Protein AF-A0A0D0DQN3-F1 (afdb_monomer)

Sequence (264 aa):
MYEQLLERVNTFGSQPVGGTTDPIVATYLQPDPFPLVDPKTVDNPQSLFFLESDWKTVKNKKHGVLEKPSEHDSSPFPYLVSCEGVCASNETVAEMRQKGCSVFAALKVAGHCPVSWGKADEFAISFFYHALCSSFEEFRLCEHDWKASQFAIRLLPQWQGKPKDENLKNDDSIIVKSEPSTATIKFESASRTGTPKSMSSNSKRPPSMIISAEIAKKSRLESACPGAIPSSTARGEPIAAPPPNRHKYAGIKVSKHNFCTNMN

Structure (mmCIF, N/CA/C/O backbone):
data_AF-A0A0D0DQN3-F1
#
_entry.id   AF-A0A0D0DQN3-F1
#
loop_
_atom_site.group_PDB
_atom_site.id
_atom_site.type_symbol
_atom_site.label_atom_id
_atom_site.label_alt_id
_atom_site.label_comp_id
_atom_site.label_asym_id
_atom_site.label_entity_id
_atom_site.label_seq_id
_atom_site.pdbx_PDB_ins_code
_atom_site.Cartn_x
_atom_site.Cartn_y
_atom_site.Cartn_z
_atom_site.occupancy
_atom_site.B_iso_or_equiv
_atom_site.auth_seq_id
_atom_site.auth_comp_id
_atom_site.auth_asym_id
_atom_site.auth_atom_id
_atom_site.pdbx_PDB_model_num
ATOM 1 N N . MET A 1 1 ? 43.791 2.715 14.346 1.00 53.66 1 MET A N 1
ATOM 2 C CA . MET A 1 1 ? 43.113 2.300 13.095 1.00 53.66 1 MET A CA 1
ATOM 3 C C . MET A 1 1 ? 41.587 2.357 13.211 1.00 53.66 1 MET A C 1
ATOM 5 O O . MET A 1 1 ? 40.954 2.766 12.253 1.00 53.66 1 MET A O 1
ATOM 9 N N . TYR A 1 2 ? 41.003 2.020 14.369 1.00 48.31 2 TYR A N 1
ATOM 10 C CA . TYR A 1 2 ? 39.554 2.125 14.615 1.00 48.31 2 TYR A CA 1
ATOM 11 C C . TYR A 1 2 ? 39.045 3.580 14.721 1.00 48.31 2 TYR A C 1
ATOM 13 O O . TYR A 1 2 ? 38.000 3.906 14.173 1.00 48.31 2 TYR A O 1
ATOM 21 N N . GLU A 1 3 ? 39.836 4.480 15.317 1.00 68.62 3 GLU A N 1
ATOM 22 C CA . GLU A 1 3 ? 39.510 5.919 15.411 1.00 68.62 3 GLU A CA 1
ATOM 23 C C . GLU A 1 3 ? 39.351 6.589 14.033 1.00 68.62 3 GLU A C 1
ATOM 25 O O . GLU A 1 3 ? 38.399 7.322 13.802 1.00 68.62 3 GLU A O 1
ATOM 30 N N . GLN A 1 4 ? 40.196 6.238 13.055 1.00 63.38 4 GLN A N 1
ATOM 31 C CA . GLN A 1 4 ? 40.078 6.741 11.674 1.00 63.38 4 GLN A CA 1
ATOM 32 C C . GLN A 1 4 ? 38.843 6.207 10.928 1.00 63.38 4 GLN A C 1
ATOM 34 O O . GLN A 1 4 ? 38.429 6.794 9.927 1.00 63.38 4 GLN A O 1
ATOM 39 N N . LEU A 1 5 ? 38.262 5.091 11.382 1.00 54.16 5 LEU A N 1
ATOM 40 C CA . LEU A 1 5 ? 37.004 4.572 10.844 1.00 54.16 5 LEU A CA 1
ATOM 41 C C . LEU A 1 5 ? 35.803 5.301 11.458 1.00 54.16 5 LEU A C 1
ATOM 43 O O . LEU A 1 5 ? 34.911 5.689 10.708 1.00 54.16 5 LEU A O 1
ATOM 47 N N . LEU A 1 6 ? 35.804 5.569 12.770 1.00 64.88 6 LEU A N 1
ATOM 48 C CA . LEU A 1 6 ? 34.749 6.369 13.411 1.00 64.88 6 LEU A CA 1
ATOM 49 C C . LEU A 1 6 ? 34.731 7.818 12.903 1.00 64.88 6 LEU A C 1
ATOM 51 O O . LEU A 1 6 ? 33.662 8.374 12.649 1.00 64.88 6 LEU A O 1
ATOM 55 N N . GLU A 1 7 ? 35.904 8.411 12.686 1.00 61.88 7 GLU A N 1
ATOM 56 C CA . GLU A 1 7 ? 36.023 9.782 12.186 1.00 61.88 7 GLU A CA 1
ATOM 57 C C . GLU A 1 7 ? 35.546 9.898 10.726 1.00 61.88 7 GLU A C 1
ATOM 59 O O . GLU A 1 7 ? 34.860 10.857 10.365 1.00 61.88 7 GLU A O 1
ATOM 64 N N . ARG A 1 8 ? 35.783 8.870 9.893 1.00 55.69 8 ARG A N 1
ATOM 65 C CA . ARG A 1 8 ? 35.223 8.814 8.530 1.00 55.69 8 ARG A CA 1
ATOM 66 C C . ARG A 1 8 ? 33.705 8.701 8.518 1.00 55.69 8 ARG A C 1
ATOM 68 O O . ARG A 1 8 ? 33.082 9.374 7.707 1.00 55.69 8 ARG A O 1
ATOM 75 N N . VAL A 1 9 ? 33.113 7.892 9.397 1.00 59.22 9 VAL A N 1
ATOM 76 C CA . VAL A 1 9 ? 31.650 7.721 9.458 1.00 59.22 9 VAL A CA 1
ATOM 77 C C . VAL A 1 9 ? 30.960 9.016 9.903 1.00 59.22 9 VAL A C 1
ATOM 79 O O . VAL A 1 9 ? 29.953 9.392 9.311 1.00 59.22 9 VAL A O 1
ATOM 82 N N . ASN A 1 10 ? 31.547 9.768 10.841 1.00 58.53 10 ASN A N 1
ATOM 83 C CA . ASN A 1 10 ? 31.019 11.077 11.251 1.00 58.53 10 ASN A CA 1
ATOM 84 C C . ASN A 1 10 ? 31.218 12.187 10.202 1.00 58.53 10 ASN A C 1
ATOM 86 O O . ASN A 1 10 ? 30.452 13.149 10.174 1.00 58.53 10 ASN A O 1
ATOM 90 N N . THR A 1 11 ? 32.199 12.056 9.305 1.00 50.34 11 THR A N 1
ATOM 91 C CA . THR A 1 11 ? 32.458 13.056 8.252 1.00 50.34 11 THR A CA 1
ATOM 92 C C . THR A 1 11 ? 31.433 12.993 7.106 1.00 50.34 11 THR A C 1
ATOM 94 O O . THR A 1 11 ? 31.244 13.980 6.396 1.00 50.34 11 THR A O 1
ATOM 97 N N . PHE A 1 12 ? 30.695 11.886 6.952 1.00 52.12 12 PHE A N 1
ATOM 98 C CA . PHE A 1 12 ? 29.607 11.780 5.966 1.00 52.12 12 PHE A CA 1
ATOM 99 C C . PHE A 1 12 ? 28.338 12.568 6.343 1.00 52.12 12 PHE A C 1
ATOM 101 O O . PHE A 1 12 ? 27.441 12.693 5.514 1.00 52.12 12 PHE A O 1
ATOM 108 N N . GLY A 1 13 ? 28.256 13.135 7.553 1.00 49.06 13 GLY A N 1
ATOM 109 C CA . GLY A 1 13 ? 27.061 13.831 8.047 1.00 49.06 13 GLY A CA 1
ATOM 110 C C . GLY A 1 13 ? 26.874 15.286 7.594 1.00 49.06 13 GLY A C 1
ATOM 111 O O . GLY A 1 13 ? 25.827 15.856 7.883 1.00 49.06 13 GLY A O 1
ATOM 112 N N . SER A 1 14 ? 27.845 15.901 6.902 1.00 50.69 14 SER A N 1
ATOM 113 C CA . SER A 1 14 ? 27.863 17.372 6.747 1.00 50.69 14 SER A CA 1
ATOM 114 C C . SER A 1 14 ? 28.081 17.909 5.328 1.00 50.69 14 SER A C 1
ATOM 116 O O . SER A 1 14 ? 28.247 19.118 5.168 1.00 50.69 14 SER A O 1
ATOM 118 N N . GLN A 1 15 ? 28.064 17.075 4.281 1.00 46.94 15 GLN A N 1
ATOM 119 C CA . GLN A 1 15 ? 28.017 17.602 2.911 1.00 46.94 15 GLN A CA 1
ATOM 120 C C . GLN A 1 15 ? 26.567 17.760 2.430 1.00 46.94 15 GLN A C 1
ATOM 122 O O . GLN A 1 15 ? 25.781 16.822 2.567 1.00 46.94 15 GLN A O 1
ATOM 127 N N . PRO A 1 16 ? 26.198 18.904 1.819 1.00 51.62 16 PRO A N 1
ATOM 128 C CA . PRO A 1 16 ? 24.934 19.012 1.107 1.00 51.62 16 PRO A CA 1
ATOM 129 C C . PRO A 1 16 ? 24.963 17.988 -0.029 1.00 51.62 16 PRO A C 1
ATOM 131 O O . PRO A 1 16 ? 25.808 18.065 -0.922 1.00 51.62 16 PRO A O 1
ATOM 134 N N . VAL A 1 17 ? 24.073 16.997 0.046 1.00 54.31 17 VAL A N 1
ATOM 135 C CA . VAL A 1 17 ? 23.958 15.886 -0.907 1.00 54.31 17 VAL A CA 1
ATOM 136 C C . VAL A 1 17 ? 23.426 16.426 -2.236 1.00 54.31 17 VAL A C 1
ATOM 138 O O . VAL A 1 17 ? 22.256 16.297 -2.584 1.00 54.31 17 VAL A O 1
ATOM 141 N N . GLY A 1 18 ? 24.298 17.093 -2.983 1.00 57.84 18 GLY A N 1
ATOM 142 C CA . GLY A 1 18 ? 24.086 17.426 -4.376 1.00 57.84 18 GLY A CA 1
ATOM 143 C C . GLY A 1 18 ? 24.370 16.195 -5.227 1.00 57.84 18 GLY A C 1
ATOM 144 O O . GLY A 1 18 ? 25.526 15.890 -5.500 1.00 57.84 18 GLY A O 1
ATOM 145 N N . GLY A 1 19 ? 23.317 15.513 -5.679 1.00 58.53 19 GLY A N 1
ATOM 146 C CA . GLY A 1 19 ? 23.376 14.824 -6.972 1.00 58.53 19 GLY A CA 1
ATOM 147 C C . GLY A 1 19 ? 23.448 13.299 -6.996 1.00 58.53 19 GLY A C 1
ATOM 148 O O . GLY A 1 19 ? 23.846 12.762 -8.022 1.00 58.53 19 GLY A O 1
ATOM 149 N N . THR A 1 20 ? 23.018 12.573 -5.958 1.00 50.09 20 THR A N 1
ATOM 150 C CA . THR A 1 20 ? 22.578 11.178 -6.182 1.00 50.09 20 THR A CA 1
ATOM 151 C C . THR A 1 20 ? 21.057 11.153 -6.250 1.00 50.09 20 THR A C 1
ATOM 153 O O . THR A 1 20 ? 20.361 10.894 -5.275 1.00 50.09 20 THR A O 1
ATOM 156 N N . THR A 1 21 ? 20.553 11.525 -7.427 1.00 64.06 21 THR A N 1
ATOM 157 C CA . THR A 1 21 ? 19.133 11.647 -7.788 1.00 64.06 21 THR A CA 1
ATOM 158 C C . THR A 1 21 ? 18.512 10.276 -8.059 1.00 64.06 21 THR A C 1
ATOM 160 O O . THR A 1 21 ? 17.843 10.093 -9.071 1.00 64.06 21 THR A O 1
ATOM 163 N N . ASP A 1 22 ? 18.755 9.286 -7.199 1.00 74.44 22 ASP A N 1
ATOM 164 C CA . ASP A 1 22 ? 17.947 8.073 -7.251 1.00 74.44 22 ASP A CA 1
ATOM 165 C C . ASP A 1 22 ? 16.755 8.247 -6.294 1.00 74.44 22 ASP A C 1
ATOM 167 O O . ASP A 1 22 ? 16.940 8.224 -5.070 1.00 74.44 22 ASP A O 1
ATOM 171 N N . PRO A 1 23 ? 15.530 8.462 -6.814 1.00 70.19 23 PRO A N 1
ATOM 172 C CA . PRO A 1 23 ? 14.340 8.604 -5.979 1.00 70.19 23 PRO A CA 1
ATOM 173 C C . PRO A 1 23 ? 14.092 7.371 -5.097 1.00 70.19 23 PRO A C 1
ATOM 175 O O . PRO A 1 23 ? 13.440 7.489 -4.055 1.00 70.19 23 PRO A O 1
ATOM 178 N N . ILE A 1 24 ? 14.631 6.204 -5.470 1.00 75.25 24 ILE A N 1
ATOM 179 C CA . ILE A 1 24 ? 14.570 4.992 -4.654 1.00 75.25 24 ILE A CA 1
ATOM 180 C C . ILE A 1 24 ? 15.394 5.181 -3.383 1.00 75.25 24 ILE A C 1
ATOM 182 O O . ILE A 1 24 ? 14.878 5.012 -2.279 1.00 75.25 24 ILE A O 1
ATOM 186 N N . VAL A 1 25 ? 16.655 5.590 -3.527 1.00 77.44 25 VAL A N 1
ATOM 187 C CA . VAL A 1 25 ? 17.575 5.779 -2.396 1.00 77.44 25 VAL A CA 1
ATOM 188 C C . VAL A 1 25 ? 17.061 6.873 -1.462 1.00 77.44 25 VAL A C 1
ATOM 190 O O . VAL A 1 25 ? 17.058 6.694 -0.246 1.00 77.44 25 VAL A O 1
ATOM 193 N N . ALA A 1 26 ? 16.537 7.970 -2.018 1.00 76.75 26 ALA A N 1
ATOM 194 C CA . ALA A 1 26 ? 15.949 9.048 -1.225 1.00 76.75 26 ALA A CA 1
ATOM 195 C C . ALA A 1 26 ? 14.770 8.574 -0.356 1.00 76.75 26 ALA A C 1
ATOM 197 O O . ALA A 1 26 ? 14.604 9.054 0.762 1.00 76.75 26 ALA A O 1
ATOM 198 N N . THR A 1 27 ? 13.976 7.617 -0.844 1.00 74.94 27 THR A N 1
ATOM 199 C CA . THR A 1 27 ? 12.829 7.074 -0.102 1.00 74.94 27 THR A CA 1
ATOM 200 C C . THR A 1 27 ? 13.267 6.155 1.042 1.00 74.94 27 THR A C 1
ATOM 202 O O . THR A 1 27 ? 12.655 6.191 2.104 1.00 74.94 27 THR A O 1
ATOM 205 N N . TYR A 1 28 ? 14.333 5.369 0.862 1.00 76.00 28 TYR A N 1
ATOM 206 C CA . TYR A 1 28 ? 14.860 4.478 1.908 1.00 76.00 28 TYR A CA 1
ATOM 207 C C . TYR A 1 28 ? 15.597 5.209 3.035 1.00 76.00 28 TYR A C 1
ATOM 209 O O . TYR A 1 28 ? 15.686 4.689 4.142 1.00 76.00 28 TYR A O 1
ATOM 217 N N . LEU A 1 29 ? 16.152 6.392 2.763 1.00 78.75 29 LEU A N 1
ATOM 218 C CA . LEU A 1 29 ? 16.940 7.146 3.743 1.00 78.75 29 LEU A CA 1
ATOM 219 C C . LEU A 1 29 ? 16.110 8.117 4.591 1.00 78.75 29 LEU A C 1
ATOM 221 O O . LEU A 1 29 ? 16.660 8.761 5.484 1.00 78.75 29 LEU A O 1
ATOM 225 N N . GLN A 1 30 ? 14.811 8.257 4.320 1.00 77.19 30 GLN A N 1
ATOM 226 C CA . GLN A 1 30 ? 13.944 9.089 5.148 1.00 77.19 30 GLN A CA 1
ATOM 227 C C . GLN A 1 30 ? 13.806 8.433 6.531 1.00 77.19 30 GLN A C 1
ATOM 229 O O . GLN A 1 30 ? 13.393 7.274 6.600 1.00 77.19 30 GLN A O 1
ATOM 234 N N . PRO A 1 31 ? 14.154 9.135 7.627 1.00 77.25 31 PRO A N 1
ATOM 235 C CA . PRO A 1 31 ? 13.912 8.619 8.965 1.00 77.25 31 PRO A CA 1
ATOM 236 C C . PRO A 1 31 ? 12.415 8.372 9.122 1.00 77.25 31 PRO A C 1
ATOM 238 O O . PRO A 1 31 ? 11.608 9.229 8.764 1.00 77.25 31 PRO A O 1
ATOM 241 N N . ASP A 1 32 ? 12.067 7.191 9.623 1.00 78.25 32 ASP A N 1
ATOM 242 C CA . ASP A 1 32 ? 10.680 6.796 9.822 1.00 78.25 32 ASP A CA 1
ATOM 243 C C . ASP A 1 32 ? 10.001 7.768 10.808 1.00 78.25 32 ASP A C 1
ATOM 245 O O . ASP A 1 32 ? 10.402 7.817 11.977 1.00 78.25 32 ASP A O 1
ATOM 249 N N . PRO A 1 33 ? 9.021 8.580 10.365 1.00 80.56 33 PRO A N 1
ATOM 250 C CA . PRO A 1 33 ? 8.417 9.591 11.222 1.00 80.56 33 PRO A CA 1
ATOM 251 C C . PRO A 1 33 ? 7.480 8.985 12.270 1.00 80.56 33 PRO A C 1
ATOM 253 O O . PRO A 1 33 ? 7.163 9.664 13.249 1.00 80.56 33 PRO A O 1
ATOM 256 N N . PHE A 1 34 ? 7.053 7.727 12.104 1.00 77.25 34 PHE A N 1
ATOM 257 C CA . PHE A 1 34 ? 6.158 7.076 13.053 1.00 77.25 34 PHE A CA 1
ATOM 258 C C . PHE A 1 34 ? 6.902 5.985 13.835 1.00 77.25 34 PHE A C 1
ATOM 260 O O . PHE A 1 34 ? 7.578 5.142 13.245 1.00 77.25 34 PHE A O 1
ATOM 267 N N . PRO A 1 35 ? 6.788 5.948 15.172 1.00 78.31 35 PRO A N 1
ATOM 268 C CA . PRO A 1 35 ? 7.349 4.858 15.958 1.00 78.31 35 PRO A CA 1
ATOM 269 C C . PRO A 1 35 ? 6.646 3.531 15.632 1.00 78.31 35 PRO A C 1
ATOM 271 O O . PRO A 1 35 ? 5.509 3.487 15.160 1.00 78.31 35 PRO A O 1
ATOM 274 N N . LEU A 1 36 ? 7.328 2.410 15.877 1.00 77.94 36 LEU A N 1
ATOM 275 C CA . LEU A 1 36 ? 6.705 1.088 15.807 1.00 77.94 36 LEU A CA 1
ATOM 276 C C . LEU A 1 36 ? 5.564 1.025 16.835 1.00 77.94 36 LEU A C 1
ATOM 278 O O . LEU A 1 36 ? 5.809 1.091 18.038 1.00 77.94 36 LEU A O 1
ATOM 282 N N . VAL A 1 37 ? 4.323 0.932 16.356 1.00 78.50 37 VAL A N 1
ATOM 283 C CA . VAL A 1 37 ? 3.139 0.827 17.215 1.00 78.50 37 VAL A CA 1
ATOM 284 C C . VAL A 1 37 ? 3.098 -0.586 17.789 1.00 78.50 37 VAL A C 1
ATOM 286 O O . VAL A 1 37 ? 3.020 -1.552 17.031 1.00 78.50 37 VAL A O 1
ATOM 289 N N . ASP A 1 38 ? 3.161 -0.721 19.115 1.00 80.62 38 ASP A N 1
ATOM 290 C CA . ASP A 1 38 ? 2.898 -2.004 19.769 1.00 80.62 38 ASP A CA 1
ATOM 291 C C . ASP A 1 38 ? 1.384 -2.268 19.694 1.00 80.62 38 ASP A C 1
ATOM 293 O O . ASP A 1 38 ? 0.601 -1.489 20.240 1.00 80.62 38 ASP A O 1
ATOM 297 N N . PRO A 1 39 ? 0.919 -3.357 19.056 1.00 73.19 39 PRO A N 1
ATOM 298 C CA . PRO A 1 39 ? -0.509 -3.669 18.984 1.00 73.19 39 PRO A CA 1
ATOM 299 C C . PRO A 1 39 ? -1.188 -3.746 20.360 1.00 73.19 39 PRO A C 1
ATOM 301 O O . PRO A 1 39 ? -2.400 -3.570 20.463 1.00 73.19 39 PRO A O 1
ATOM 304 N N . LYS A 1 40 ? -0.418 -3.999 21.427 1.00 80.00 40 LYS A N 1
ATOM 305 C CA . LYS A 1 40 ? -0.917 -4.067 22.806 1.00 80.00 40 LYS A CA 1
ATOM 306 C C . LYS A 1 40 ? -1.274 -2.707 23.399 1.00 80.00 40 LYS A C 1
ATOM 308 O O . LYS A 1 40 ? -1.974 -2.683 24.407 1.00 80.00 40 LYS A O 1
ATOM 313 N N . THR A 1 41 ? -0.790 -1.603 22.830 1.00 81.75 41 THR A N 1
ATOM 314 C CA . THR A 1 41 ? -1.092 -0.250 23.325 1.00 81.75 41 THR A CA 1
ATOM 315 C C . THR A 1 41 ? -2.363 0.333 22.719 1.00 81.75 41 THR A C 1
ATOM 317 O O . THR A 1 41 ? -2.754 1.431 23.093 1.00 81.75 41 THR A O 1
ATOM 320 N N . VAL A 1 42 ? -3.004 -0.369 21.782 1.00 81.62 42 VAL A N 1
ATOM 321 C CA . VAL A 1 42 ? -4.248 0.080 21.154 1.00 81.62 42 VAL A CA 1
ATOM 322 C C . VAL A 1 42 ? -5.433 -0.347 22.020 1.00 81.62 42 VAL A C 1
ATOM 324 O O . VAL A 1 42 ? -5.633 -1.538 22.254 1.00 81.62 42 VAL A O 1
ATOM 327 N N . ASP A 1 43 ? -6.262 0.614 22.431 1.00 79.75 43 ASP A N 1
ATOM 328 C CA . ASP A 1 43 ? -7.439 0.383 23.286 1.00 79.75 43 ASP A CA 1
ATOM 329 C C . ASP A 1 43 ? -8.480 -0.564 22.657 1.00 79.75 43 ASP A C 1
ATOM 331 O O . ASP A 1 43 ? -9.240 -1.229 23.365 1.00 79.75 43 ASP A O 1
ATOM 335 N N . ASN A 1 44 ? -8.511 -0.662 21.324 1.00 79.56 44 ASN A N 1
ATOM 336 C CA . ASN A 1 44 ? -9.395 -1.561 20.585 1.00 79.56 44 ASN A CA 1
ATOM 337 C C . ASN A 1 44 ? -8.698 -2.174 19.351 1.00 79.56 44 ASN A C 1
ATOM 339 O O . ASN A 1 44 ? -8.853 -1.690 18.230 1.00 79.56 44 ASN A O 1
ATOM 343 N N . PRO A 1 45 ? -7.946 -3.276 19.505 1.00 75.62 45 PRO A N 1
ATOM 344 C CA . PRO A 1 45 ? -7.221 -3.883 18.387 1.00 75.62 45 PRO A CA 1
ATOM 345 C C . PRO A 1 45 ? -8.153 -4.518 17.340 1.00 75.62 45 PRO A C 1
ATOM 347 O O . PRO A 1 45 ? -7.774 -4.669 16.178 1.00 75.62 45 PRO A O 1
ATOM 350 N N . GLN A 1 46 ? -9.386 -4.876 17.720 1.00 78.31 46 GLN A N 1
ATOM 351 C CA . GLN A 1 46 ? -10.344 -5.515 16.813 1.00 78.31 46 GLN A CA 1
ATOM 352 C C . GLN A 1 46 ? -10.920 -4.537 15.782 1.00 78.31 46 GLN A C 1
ATOM 354 O O . GLN A 1 46 ? -11.239 -4.958 14.669 1.00 78.31 46 GLN A O 1
ATOM 359 N N . SER A 1 47 ? -11.032 -3.245 16.112 1.00 80.75 47 SER A N 1
ATOM 360 C CA . SER A 1 47 ? -11.488 -2.227 15.155 1.00 80.75 47 SER A CA 1
ATOM 361 C C . SER A 1 47 ? -10.426 -1.859 14.122 1.00 80.75 47 SER A C 1
ATOM 363 O O . SER A 1 47 ? -10.775 -1.368 13.053 1.00 80.75 47 SER A O 1
ATOM 365 N N . LEU A 1 48 ? -9.147 -2.132 14.395 1.00 87.19 48 LEU A N 1
ATOM 366 C CA . LEU A 1 48 ? -8.054 -1.825 13.471 1.00 87.19 48 LEU A CA 1
ATOM 367 C C . LEU A 1 48 ? -7.925 -2.813 12.312 1.00 87.19 48 LEU A C 1
ATOM 369 O O . LEU A 1 48 ? -7.225 -2.512 11.345 1.00 87.19 48 LEU A O 1
ATOM 373 N N . PHE A 1 49 ? -8.568 -3.981 12.398 1.00 90.69 49 PHE A N 1
ATOM 374 C CA . PHE A 1 49 ? -8.363 -5.088 11.464 1.00 90.69 49 PHE A CA 1
ATOM 375 C C . PHE A 1 49 ? -6.876 -5.432 11.311 1.00 90.69 49 PHE A C 1
ATOM 377 O O . PHE A 1 49 ? -6.313 -5.368 10.217 1.00 90.69 49 PHE A O 1
ATOM 384 N N . PHE A 1 50 ? -6.216 -5.761 12.422 1.00 91.38 50 PHE A N 1
ATOM 385 C CA . PHE A 1 50 ? -4.788 -6.071 12.389 1.00 91.38 50 PHE A CA 1
ATOM 386 C C . PHE A 1 50 ? -4.495 -7.260 11.457 1.00 91.38 50 PHE A C 1
ATOM 388 O O . PHE A 1 50 ? -3.585 -7.185 10.630 1.00 91.38 50 PHE A O 1
ATOM 395 N N . LEU A 1 51 ? -5.335 -8.302 11.500 1.00 93.50 51 LEU A N 1
ATOM 396 C CA . LEU A 1 51 ? -5.279 -9.452 10.597 1.00 93.50 51 LEU A CA 1
ATOM 397 C C . LEU A 1 51 ? -6.236 -9.291 9.410 1.00 93.50 51 LEU A C 1
ATOM 399 O O . LEU A 1 51 ? -7.375 -8.838 9.550 1.00 93.50 51 LEU A O 1
ATOM 403 N N . GLU A 1 52 ? -5.827 -9.776 8.236 1.00 94.44 52 GLU A N 1
ATOM 404 C CA . GLU A 1 52 ? -6.686 -9.773 7.044 1.00 94.44 52 GLU A CA 1
ATOM 405 C C . GLU A 1 52 ? -7.960 -10.623 7.248 1.00 94.44 52 GLU A C 1
ATOM 407 O O . GLU A 1 52 ? -9.029 -10.317 6.707 1.00 94.44 52 GLU A O 1
ATOM 412 N N . SER A 1 53 ? -7.872 -11.691 8.049 1.00 94.19 53 SER A N 1
ATOM 413 C CA . SER A 1 53 ? -9.006 -12.555 8.401 1.00 94.19 53 SER A CA 1
ATOM 414 C C . SER A 1 53 ? -10.114 -11.809 9.143 1.00 94.19 53 SER A C 1
ATOM 416 O O . SER A 1 53 ? -11.298 -12.075 8.903 1.00 94.19 53 SER A O 1
ATOM 418 N N . ASP A 1 54 ? -9.749 -10.856 9.999 1.00 91.94 54 ASP A N 1
ATOM 419 C CA . ASP A 1 54 ? -10.697 -10.093 10.814 1.00 91.94 54 ASP A CA 1
ATOM 420 C C . ASP A 1 54 ? -11.539 -9.193 9.911 1.00 91.94 54 ASP A C 1
ATOM 422 O O . ASP A 1 54 ? -12.775 -9.220 9.949 1.00 91.94 54 ASP A O 1
ATOM 426 N N . TRP A 1 55 ? -10.868 -8.491 8.993 1.00 91.88 55 TRP A N 1
ATOM 427 C CA . TRP A 1 55 ? -11.525 -7.683 7.972 1.00 91.88 55 TRP A CA 1
ATOM 428 C C . TRP A 1 55 ? -12.443 -8.522 7.074 1.00 91.88 55 TRP A C 1
ATOM 430 O O . TRP A 1 55 ? -13.604 -8.166 6.855 1.00 91.88 55 TRP A O 1
ATOM 440 N N . LYS A 1 56 ? -11.962 -9.666 6.568 1.00 92.25 56 LYS A N 1
ATOM 441 C CA . LYS A 1 56 ? -12.763 -10.562 5.714 1.00 92.25 56 LYS A CA 1
ATOM 442 C C . LYS A 1 56 ? -14.027 -11.046 6.429 1.00 92.25 56 LYS A C 1
ATOM 444 O O . LYS A 1 56 ? -15.093 -11.097 5.814 1.00 92.25 56 LYS A O 1
ATOM 449 N N . THR A 1 57 ? -13.934 -11.337 7.726 1.00 91.62 57 THR A N 1
ATOM 45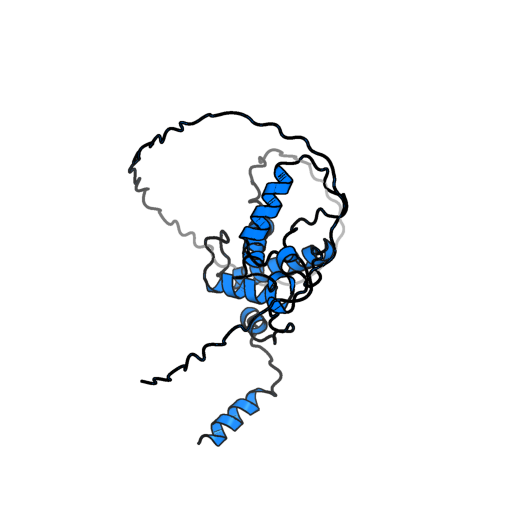0 C CA . THR A 1 57 ? -15.078 -11.753 8.547 1.00 91.62 57 THR A CA 1
ATOM 451 C C . THR A 1 57 ? -16.128 -10.648 8.649 1.00 91.62 57 THR A C 1
ATOM 453 O O . THR A 1 57 ? -17.314 -10.906 8.435 1.00 91.62 57 THR A O 1
ATOM 456 N N . VAL A 1 58 ? -15.712 -9.407 8.921 1.00 88.31 58 VAL A N 1
ATOM 457 C CA . VAL A 1 58 ? -16.626 -8.254 8.994 1.00 88.31 58 VAL A CA 1
ATOM 458 C C . VAL A 1 58 ? -17.239 -7.931 7.633 1.00 88.31 58 VAL A C 1
ATOM 460 O O . VAL A 1 58 ? -18.452 -7.733 7.535 1.00 88.31 58 VAL A O 1
ATOM 463 N N . LYS A 1 59 ? -16.436 -7.957 6.565 1.00 87.75 59 LYS A N 1
ATOM 464 C CA . LYS A 1 59 ? -16.904 -7.731 5.195 1.00 87.75 59 LYS A CA 1
ATOM 465 C C . LYS A 1 59 ? -17.986 -8.738 4.787 1.00 87.75 59 LYS A C 1
ATOM 467 O O . LYS A 1 59 ? -19.011 -8.341 4.240 1.00 87.75 59 LYS A O 1
ATOM 472 N N . ASN A 1 60 ? -17.791 -10.025 5.078 1.00 86.12 60 ASN A N 1
ATOM 473 C CA . ASN A 1 60 ? -18.743 -11.076 4.70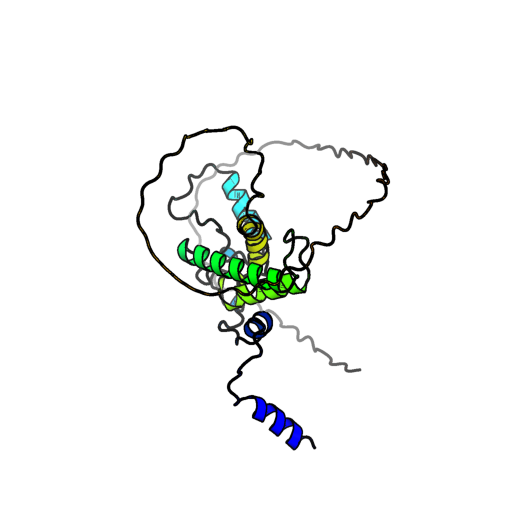6 1.00 86.12 60 ASN A CA 1
ATOM 474 C C . ASN A 1 60 ? -20.070 -10.973 5.473 1.00 86.12 60 ASN A C 1
ATOM 476 O O . ASN A 1 60 ? -21.123 -11.226 4.891 1.00 86.12 60 ASN A O 1
ATOM 480 N N . LYS A 1 61 ? -20.045 -10.549 6.746 1.00 84.81 61 LYS A N 1
ATOM 481 C CA . LYS A 1 61 ? -21.267 -10.322 7.539 1.00 84.81 61 LYS A CA 1
ATOM 482 C C . LYS A 1 61 ? -22.150 -9.227 6.934 1.00 84.81 61 LYS A C 1
ATOM 484 O O . LYS A 1 61 ? -23.356 -9.419 6.819 1.00 84.81 61 LYS A O 1
ATOM 489 N N . LYS A 1 62 ? -21.547 -8.120 6.483 1.00 74.31 62 LYS A N 1
ATOM 490 C CA . LYS A 1 62 ? -22.275 -6.992 5.872 1.00 74.31 62 LYS A CA 1
ATOM 491 C C . LYS A 1 62 ? -22.919 -7.336 4.525 1.00 74.31 62 LYS A C 1
ATOM 493 O O . LYS A 1 62 ? -23.910 -6.725 4.158 1.00 74.31 62 LYS A O 1
ATOM 498 N N . HIS A 1 63 ? -22.395 -8.320 3.793 1.00 68.06 63 HIS A N 1
ATOM 499 C CA . HIS A 1 63 ? -22.989 -8.740 2.519 1.00 68.06 63 HIS A CA 1
ATOM 500 C C . HIS A 1 63 ? -24.241 -9.624 2.671 1.00 68.06 63 HIS A C 1
ATOM 502 O O . HIS A 1 63 ? -24.993 -9.755 1.709 1.00 68.06 63 HIS A O 1
ATOM 508 N N . GLY A 1 64 ? -24.471 -10.235 3.840 1.00 64.94 64 GLY A N 1
ATOM 509 C CA . GLY A 1 64 ? -25.598 -11.152 4.069 1.00 64.94 64 GLY A CA 1
ATOM 510 C C . GLY A 1 64 ? -26.849 -10.507 4.672 1.00 64.94 64 GLY A C 1
ATOM 511 O O . GLY A 1 64 ? -27.921 -11.104 4.625 1.00 64.94 64 GLY A O 1
ATOM 512 N N . VAL A 1 65 ? -26.730 -9.300 5.227 1.00 61.34 65 VAL A N 1
ATOM 513 C CA . VAL A 1 65 ? -27.830 -8.586 5.881 1.00 61.34 65 VAL A CA 1
ATOM 514 C C . VAL A 1 65 ? -28.069 -7.297 5.107 1.00 61.34 65 VAL A C 1
ATOM 516 O O . VAL A 1 65 ? -27.148 -6.513 4.911 1.00 61.34 65 VAL A O 1
ATOM 519 N N . LEU A 1 66 ? -29.301 -7.101 4.633 1.00 54.09 66 LEU A N 1
ATOM 520 C CA . LEU A 1 66 ? -29.761 -5.944 3.859 1.00 54.09 66 LEU A CA 1
ATOM 521 C C . LEU A 1 66 ? -29.818 -4.663 4.724 1.00 54.09 66 LEU A C 1
ATOM 523 O O . LEU A 1 66 ? -30.845 -3.992 4.785 1.00 54.09 66 LEU A O 1
ATOM 527 N N . GLU A 1 67 ? -28.751 -4.335 5.447 1.00 57.38 67 GLU A N 1
ATOM 528 C CA . GLU A 1 67 ? -28.630 -3.049 6.126 1.00 57.38 67 GLU A CA 1
ATOM 529 C C . GLU A 1 67 ? -28.198 -2.004 5.101 1.00 57.38 67 GLU A C 1
ATOM 531 O O . GLU A 1 67 ? -27.185 -2.149 4.412 1.00 57.38 67 GLU A O 1
ATOM 536 N N . LYS A 1 68 ? -29.017 -0.956 4.956 1.00 57.78 68 LYS A N 1
ATOM 537 C CA . LYS A 1 68 ? -28.682 0.182 4.103 1.00 57.78 68 LYS A CA 1
ATOM 538 C C . LYS A 1 68 ? -27.369 0.784 4.617 1.00 57.78 68 LYS A C 1
ATOM 540 O O . LYS A 1 68 ? -27.312 1.120 5.800 1.00 57.78 68 LYS A O 1
ATOM 545 N N . PRO A 1 69 ? -26.336 0.923 3.771 1.00 57.81 69 PRO A N 1
ATOM 546 C CA . PRO A 1 69 ? -25.105 1.581 4.179 1.00 57.81 69 PRO A CA 1
ATOM 547 C C . PRO A 1 69 ? -25.438 2.999 4.650 1.00 57.81 69 PRO A C 1
ATOM 549 O O . PRO A 1 69 ? -26.138 3.734 3.952 1.00 57.81 69 PRO A O 1
ATOM 552 N N . SER A 1 70 ? -24.973 3.365 5.844 1.00 60.56 70 SER A N 1
ATOM 553 C CA . SER A 1 70 ? -24.968 4.753 6.303 1.00 60.56 70 SER A CA 1
ATOM 554 C C . SER A 1 70 ? -24.230 5.597 5.261 1.00 60.56 70 SER A C 1
ATOM 556 O O . SER A 1 70 ? -23.115 5.261 4.857 1.00 60.56 70 SER A O 1
ATOM 558 N N . GLU A 1 71 ? -24.849 6.687 4.798 1.00 59.56 71 GLU A N 1
ATOM 559 C CA . GLU A 1 71 ? -24.294 7.549 3.737 1.00 59.56 71 GLU A CA 1
ATOM 560 C C . GLU A 1 71 ? -22.914 8.133 4.093 1.00 59.56 71 GLU A C 1
ATOM 562 O O . GLU A 1 71 ? -22.160 8.522 3.204 1.00 59.56 71 GLU A O 1
ATOM 567 N N . HIS A 1 72 ? -22.548 8.139 5.378 1.00 54.94 72 HIS A N 1
ATOM 568 C CA . HIS A 1 72 ? -21.276 8.665 5.867 1.00 54.94 72 HIS A CA 1
ATOM 569 C C . HIS A 1 72 ? -20.108 7.665 5.921 1.00 54.94 72 HIS A C 1
ATOM 571 O O . HIS A 1 72 ? -18.975 8.112 6.063 1.00 54.94 72 HIS A O 1
ATOM 577 N N . ASP A 1 73 ? -20.322 6.359 5.716 1.00 61.09 73 ASP A N 1
ATOM 578 C CA . ASP A 1 73 ? -19.271 5.344 5.948 1.00 61.09 73 ASP A CA 1
ATOM 579 C C . ASP A 1 73 ? -18.768 4.631 4.686 1.00 61.09 73 ASP A C 1
ATOM 581 O O . ASP A 1 73 ? -18.016 3.655 4.762 1.00 61.09 73 ASP A O 1
ATOM 585 N N . SER A 1 74 ? -19.147 5.092 3.494 1.00 74.00 74 SER A N 1
ATOM 586 C CA . SER A 1 74 ? -18.739 4.436 2.246 1.00 74.00 74 SER A CA 1
ATOM 587 C C . SER A 1 74 ? -17.337 4.857 1.781 1.00 74.00 74 SER A C 1
ATOM 589 O O . SER A 1 74 ? -17.142 5.197 0.611 1.00 74.00 74 SER A O 1
ATOM 591 N N . SER A 1 75 ? -16.341 4.813 2.673 1.00 83.75 75 SER A N 1
ATOM 592 C CA . SER A 1 75 ? -14.940 4.897 2.249 1.00 83.75 75 SER A CA 1
ATOM 593 C C . SER A 1 75 ? -14.649 3.747 1.271 1.00 83.75 75 SER A C 1
ATOM 595 O O . SER A 1 75 ? -15.036 2.602 1.527 1.00 83.75 75 SER A O 1
ATOM 597 N N . PRO A 1 76 ? -13.970 3.989 0.134 1.00 87.12 76 PRO A N 1
ATOM 598 C CA . PRO A 1 76 ? -13.653 2.940 -0.840 1.00 87.12 76 PRO A CA 1
ATOM 599 C C . PRO A 1 76 ? -12.682 1.881 -0.285 1.00 87.12 76 PRO A C 1
ATOM 601 O O . PRO A 1 76 ? -12.555 0.787 -0.855 1.00 87.12 76 PRO A O 1
ATOM 604 N N . PHE A 1 77 ? -12.010 2.188 0.829 1.00 92.75 77 PHE A N 1
ATOM 605 C CA . PHE A 1 77 ? -11.090 1.301 1.532 1.00 92.75 77 PHE A CA 1
ATOM 606 C C . PHE A 1 77 ? -11.434 1.242 3.029 1.00 92.75 77 PHE A C 1
ATOM 608 O O . PHE A 1 77 ? -10.683 1.742 3.859 1.00 92.75 77 PHE A O 1
ATOM 615 N N . PRO A 1 78 ? -12.540 0.576 3.398 1.00 92.94 78 PRO A N 1
ATOM 616 C CA . PRO A 1 78 ? -13.032 0.509 4.783 1.00 92.94 78 PRO A CA 1
ATOM 617 C C . PRO A 1 78 ? -12.112 -0.252 5.758 1.00 92.94 78 PRO A C 1
ATOM 619 O O . PRO A 1 78 ? -12.413 -0.349 6.940 1.00 92.94 78 PRO A O 1
ATOM 622 N N . TYR A 1 79 ? -11.020 -0.836 5.262 1.00 94.62 79 TYR A N 1
ATOM 623 C CA . TYR A 1 79 ? -9.991 -1.484 6.075 1.00 94.62 79 TYR A CA 1
ATOM 624 C C . TYR A 1 79 ? -8.816 -0.559 6.418 1.00 94.62 79 TYR A C 1
ATOM 626 O O . TYR A 1 79 ? -7.944 -0.949 7.191 1.00 94.62 79 TYR A O 1
ATOM 634 N N . LEU A 1 80 ? -8.747 0.634 5.821 1.00 95.88 80 LEU A N 1
ATOM 635 C CA . LEU A 1 80 ? -7.772 1.654 6.194 1.00 95.88 80 LEU A CA 1
ATOM 636 C C . LEU A 1 80 ? -8.354 2.408 7.381 1.00 95.88 80 LEU A C 1
ATOM 638 O O . LEU A 1 80 ? -9.291 3.183 7.221 1.00 95.88 80 LEU A O 1
ATOM 642 N N . VAL A 1 81 ? -7.848 2.091 8.566 1.00 94.00 81 VAL A N 1
ATOM 643 C CA . VAL A 1 81 ? -8.354 2.572 9.850 1.00 94.00 81 VAL A CA 1
ATOM 644 C C . VAL A 1 81 ? -7.176 3.167 10.616 1.00 94.00 81 VAL A C 1
ATOM 646 O O . VAL A 1 81 ? -6.129 2.516 10.678 1.00 94.00 81 VAL A O 1
ATOM 649 N N . SER A 1 82 ? -7.351 4.379 11.148 1.00 92.56 82 SER A N 1
ATOM 650 C CA . SER A 1 82 ? -6.375 5.077 11.994 1.00 92.56 82 SER A CA 1
ATOM 651 C C . SER A 1 82 ? -6.228 4.402 13.355 1.00 92.56 82 SER A C 1
ATOM 653 O O . SER A 1 82 ? -7.017 3.517 13.703 1.00 92.56 82 SER A O 1
ATOM 655 N N . CYS A 1 83 ? -5.239 4.812 14.151 1.00 90.44 83 CYS A N 1
ATOM 656 C CA . CYS A 1 83 ? -5.033 4.232 15.480 1.00 90.44 83 CYS A CA 1
ATOM 657 C C . CYS A 1 83 ? -6.227 4.443 16.435 1.00 90.44 83 CYS A C 1
ATOM 659 O O . CYS A 1 83 ? -6.457 3.612 17.315 1.00 90.44 83 CYS A O 1
ATOM 661 N N . GLU A 1 84 ? -7.057 5.463 16.203 1.00 89.81 84 GLU A N 1
ATOM 662 C CA . GLU A 1 84 ? -8.301 5.730 16.939 1.00 89.81 84 GLU A CA 1
ATOM 663 C C . GLU A 1 84 ? -9.481 4.840 16.510 1.00 89.81 84 GLU A C 1
ATOM 665 O O . GLU A 1 84 ? -10.577 4.946 17.063 1.00 89.81 84 GLU A O 1
ATOM 670 N N . GLY A 1 85 ? -9.301 3.967 15.515 1.00 89.94 85 GLY A N 1
ATOM 671 C CA . GLY A 1 85 ? -10.378 3.118 15.010 1.00 89.94 85 GLY A CA 1
ATOM 672 C C . GLY A 1 85 ? -11.302 3.809 14.000 1.00 89.94 85 GLY A C 1
ATOM 673 O O . GLY A 1 85 ? -12.366 3.267 13.693 1.00 89.94 85 GLY A O 1
ATOM 674 N N . VAL A 1 86 ? -10.919 4.975 13.469 1.00 91.12 86 VAL A N 1
ATOM 675 C CA . VAL A 1 86 ? -11.700 5.725 12.473 1.00 91.12 86 VAL A CA 1
ATOM 676 C C . VAL A 1 86 ? -11.237 5.360 11.063 1.00 91.12 86 VAL A C 1
ATOM 678 O O . VAL A 1 86 ? -10.044 5.278 10.789 1.00 91.12 86 VAL A O 1
ATOM 681 N N . CYS A 1 87 ? -12.176 5.116 10.145 1.00 92.38 87 CYS A N 1
ATOM 682 C CA . CYS A 1 87 ? -11.831 4.839 8.749 1.00 92.38 87 CYS A CA 1
ATOM 683 C C . CYS A 1 87 ? -11.194 6.067 8.084 1.00 92.38 87 CYS A C 1
ATOM 685 O O . CYS A 1 87 ? -11.661 7.191 8.270 1.00 92.38 87 CYS A O 1
ATOM 687 N N . ALA A 1 88 ? -10.188 5.838 7.242 1.00 93.88 88 ALA A N 1
ATOM 688 C CA . ALA A 1 88 ? -9.545 6.886 6.465 1.00 93.88 88 ALA A CA 1
ATOM 689 C C . ALA A 1 88 ? -10.579 7.643 5.618 1.00 93.88 88 ALA A C 1
ATOM 691 O O . ALA A 1 88 ? -11.393 7.042 4.896 1.00 93.88 88 ALA A O 1
ATOM 692 N N . SER A 1 89 ? -10.522 8.973 5.712 1.00 93.25 89 SER A N 1
ATOM 693 C CA . SER A 1 89 ? -11.404 9.871 4.973 1.00 93.25 89 SER A CA 1
ATOM 694 C C . SER A 1 89 ? -11.169 9.757 3.461 1.00 93.25 89 SER A C 1
ATOM 696 O O . SER A 1 89 ? -10.122 9.295 3.004 1.00 93.25 89 SER A O 1
ATOM 698 N N . ASN A 1 90 ? -12.132 10.209 2.654 1.00 92.44 90 ASN A N 1
ATOM 699 C CA . ASN A 1 90 ? -11.965 10.220 1.197 1.00 92.44 90 ASN A CA 1
ATOM 700 C C . ASN A 1 90 ? -10.784 11.096 0.743 1.00 92.44 90 ASN A C 1
ATOM 702 O O . ASN A 1 90 ? -10.135 10.761 -0.247 1.00 92.44 90 ASN A O 1
ATOM 706 N N . GLU A 1 91 ? -10.504 12.183 1.466 1.00 94.44 91 GLU A N 1
ATOM 707 C CA . GLU A 1 91 ? -9.364 13.071 1.217 1.00 94.44 91 GLU A CA 1
ATOM 708 C C . GLU A 1 91 ? -8.044 12.348 1.499 1.00 94.44 91 GLU A C 1
ATOM 710 O O . GLU A 1 91 ? -7.212 12.218 0.603 1.00 94.44 91 GLU A O 1
ATOM 715 N N . THR A 1 92 ? -7.916 11.737 2.679 1.00 95.19 92 THR A N 1
ATOM 716 C CA . THR A 1 92 ? -6.752 10.920 3.060 1.00 95.19 92 THR A CA 1
ATOM 717 C C . THR A 1 92 ? -6.503 9.796 2.051 1.00 95.19 92 THR A C 1
ATOM 719 O O . THR A 1 92 ? -5.386 9.578 1.585 1.00 95.19 92 THR A O 1
ATOM 722 N N . VAL A 1 93 ? -7.562 9.103 1.625 1.00 96.31 93 VAL A N 1
ATOM 723 C CA . VAL A 1 93 ? -7.466 8.066 0.592 1.00 96.31 93 VAL A CA 1
ATOM 724 C C . VAL A 1 93 ? -6.983 8.634 -0.748 1.00 96.31 93 VAL A C 1
ATOM 726 O O . VAL A 1 93 ? -6.263 7.945 -1.477 1.00 96.31 93 VAL A O 1
ATOM 729 N N . ALA A 1 94 ? -7.384 9.852 -1.119 1.00 95.94 94 ALA A N 1
ATOM 730 C CA . ALA A 1 94 ? -6.915 10.492 -2.345 1.00 95.94 94 ALA A CA 1
ATOM 731 C C . ALA A 1 94 ? -5.401 10.760 -2.286 1.00 95.94 94 ALA A C 1
ATOM 733 O O . ALA A 1 94 ? -4.696 10.449 -3.250 1.00 95.94 94 ALA A O 1
ATOM 734 N N . GLU A 1 95 ? -4.889 11.216 -1.142 1.00 96.88 95 GLU A N 1
ATOM 735 C CA . GLU A 1 95 ? -3.450 11.393 -0.906 1.00 96.88 95 GLU A CA 1
ATOM 736 C C . GLU A 1 95 ? -2.691 10.060 -0.962 1.00 96.88 95 GLU A C 1
ATOM 738 O O . GLU A 1 95 ? -1.677 9.945 -1.659 1.00 96.88 95 GLU A O 1
ATOM 743 N N . MET A 1 96 ? -3.220 9.011 -0.321 1.00 97.81 96 MET A N 1
ATOM 744 C CA . MET A 1 96 ? -2.651 7.658 -0.379 1.00 97.81 96 MET A CA 1
ATOM 745 C C . MET A 1 96 ? -2.564 7.142 -1.819 1.00 97.81 96 MET A C 1
ATOM 747 O O . MET A 1 96 ? -1.559 6.550 -2.222 1.00 97.81 96 MET A O 1
ATOM 751 N N . ARG A 1 97 ? -3.601 7.390 -2.631 1.00 97.44 97 ARG A N 1
ATOM 752 C CA . ARG A 1 97 ? -3.610 7.029 -4.057 1.00 97.44 97 ARG A CA 1
ATOM 753 C C . ARG A 1 97 ? -2.557 7.812 -4.824 1.00 97.44 97 ARG A C 1
ATOM 755 O O . ARG A 1 97 ? -1.820 7.213 -5.602 1.00 97.44 97 ARG A O 1
ATOM 762 N N . GLN A 1 98 ? -2.468 9.122 -4.606 1.00 96.75 98 GLN A N 1
ATOM 763 C CA . GLN A 1 98 ? -1.471 9.969 -5.254 1.00 96.75 98 GLN A CA 1
ATOM 764 C C . GLN A 1 98 ? -0.050 9.492 -4.935 1.00 96.75 98 GLN A C 1
ATOM 766 O O . GLN A 1 98 ? 0.764 9.336 -5.852 1.00 96.75 98 GLN A O 1
ATOM 771 N N . LYS A 1 99 ? 0.234 9.180 -3.665 1.00 96.94 99 LYS A N 1
ATOM 772 C CA . LYS A 1 99 ? 1.518 8.611 -3.249 1.00 96.94 99 LYS A CA 1
ATOM 773 C C . LYS A 1 99 ? 1.774 7.262 -3.920 1.00 96.94 99 LYS A C 1
ATOM 775 O O . LYS A 1 99 ? 2.826 7.096 -4.531 1.00 96.94 99 LYS A O 1
ATOM 780 N N . GLY A 1 100 ? 0.816 6.334 -3.884 1.00 96.88 100 GLY A N 1
ATOM 781 C CA . GLY A 1 100 ? 0.950 5.023 -4.528 1.00 96.88 100 GLY A CA 1
ATOM 782 C C . GLY A 1 100 ? 1.210 5.119 -6.039 1.00 96.88 100 GLY A C 1
ATOM 783 O O . GLY A 1 100 ? 2.094 4.442 -6.560 1.00 96.88 100 GLY A O 1
ATOM 784 N N . CYS A 1 101 ? 0.518 6.021 -6.740 1.00 96.88 101 CYS A N 1
ATOM 785 C CA . CYS A 1 101 ? 0.752 6.304 -8.159 1.00 96.88 101 CYS A CA 1
ATOM 786 C C . CYS A 1 101 ? 2.163 6.851 -8.427 1.00 96.88 101 CYS A C 1
ATOM 788 O O . CYS A 1 101 ? 2.796 6.458 -9.408 1.00 96.88 101 CYS A O 1
ATOM 790 N N . SER A 1 102 ? 2.665 7.736 -7.561 1.00 95.81 102 SER A N 1
ATOM 791 C CA . SER A 1 102 ? 4.039 8.248 -7.641 1.00 95.81 102 SER A CA 1
ATOM 792 C C . SER A 1 102 ? 5.071 7.125 -7.471 1.00 95.81 102 SER A C 1
ATOM 794 O O . SER A 1 102 ? 6.015 7.019 -8.253 1.00 95.81 102 SER A O 1
ATOM 796 N N . VAL A 1 103 ? 4.840 6.210 -6.524 1.00 96.19 103 VAL A N 1
ATOM 797 C CA . VAL A 1 103 ? 5.700 5.036 -6.312 1.00 96.19 103 VAL A CA 1
ATOM 798 C C . VAL A 1 103 ? 5.683 4.105 -7.527 1.00 96.19 103 VAL A C 1
ATOM 800 O O . VAL A 1 103 ? 6.741 3.667 -7.973 1.00 96.19 103 VAL A O 1
ATOM 803 N N . PHE A 1 104 ? 4.518 3.840 -8.125 1.00 96.56 104 PHE A N 1
ATOM 804 C CA . PHE A 1 104 ? 4.450 3.050 -9.360 1.00 96.56 104 PHE A CA 1
ATOM 805 C C . PHE A 1 104 ? 5.187 3.712 -10.526 1.00 96.56 104 PHE A C 1
ATOM 807 O O . PHE A 1 104 ? 5.841 3.016 -11.305 1.00 96.56 104 PHE A O 1
ATOM 814 N N . ALA A 1 105 ? 5.135 5.042 -10.636 1.00 94.75 105 ALA A N 1
ATOM 815 C CA . ALA A 1 105 ? 5.911 5.773 -11.631 1.00 94.75 105 ALA A CA 1
ATOM 816 C C . ALA A 1 105 ? 7.423 5.605 -11.403 1.00 94.75 105 ALA A C 1
ATOM 818 O O . ALA A 1 105 ? 8.144 5.318 -12.360 1.00 94.75 105 ALA A O 1
ATOM 819 N N . ALA A 1 106 ? 7.891 5.691 -10.153 1.00 93.69 106 ALA A N 1
ATOM 820 C CA . ALA A 1 106 ? 9.290 5.446 -9.803 1.00 93.69 106 ALA A CA 1
ATOM 821 C C . ALA A 1 106 ? 9.723 4.007 -10.138 1.00 93.69 106 ALA A C 1
ATOM 823 O O . ALA A 1 106 ? 10.718 3.809 -10.835 1.00 93.69 106 ALA A O 1
ATOM 824 N N . LEU A 1 107 ? 8.923 3.005 -9.753 1.00 94.75 107 LEU A N 1
ATOM 825 C CA . LEU A 1 107 ? 9.170 1.600 -10.098 1.00 94.75 107 LEU A CA 1
ATOM 826 C C . LEU A 1 107 ? 9.211 1.378 -11.614 1.00 94.75 107 LEU A C 1
ATOM 828 O O . LEU A 1 107 ? 9.994 0.566 -12.102 1.00 94.75 107 LEU A O 1
ATOM 832 N N . LYS A 1 108 ? 8.389 2.101 -12.382 1.00 94.62 108 LYS A N 1
ATOM 833 C CA . LYS A 1 108 ? 8.370 1.999 -13.846 1.00 94.62 108 LYS A CA 1
ATOM 834 C C . LYS A 1 108 ? 9.635 2.566 -14.473 1.00 94.62 108 LYS A C 1
ATOM 836 O O . LYS A 1 108 ? 10.169 1.936 -15.380 1.00 94.62 108 LYS A O 1
ATOM 841 N N . VAL A 1 109 ? 10.122 3.708 -13.988 1.00 93.44 109 VAL A N 1
ATOM 842 C CA . VAL A 1 109 ? 11.399 4.288 -14.438 1.00 93.44 109 VAL A CA 1
ATOM 843 C C . VAL A 1 109 ? 12.562 3.347 -14.116 1.00 93.44 109 VAL A C 1
ATOM 845 O O . VAL A 1 109 ? 13.445 3.171 -14.948 1.00 93.44 109 VAL A O 1
ATOM 848 N N . ALA A 1 110 ? 12.518 2.684 -12.960 1.00 91.94 110 ALA A N 1
ATOM 849 C CA . ALA A 1 110 ? 13.534 1.723 -12.538 1.00 91.94 110 ALA A CA 1
ATOM 850 C C . ALA A 1 110 ? 13.422 0.337 -13.208 1.00 91.94 110 ALA A C 1
ATOM 852 O O . ALA A 1 110 ? 14.270 -0.516 -12.981 1.00 91.94 110 ALA A O 1
ATOM 853 N N . GLY A 1 111 ? 12.387 0.079 -14.017 1.00 94.94 111 GLY A N 1
ATOM 854 C CA . GLY A 1 111 ? 12.187 -1.223 -14.668 1.00 94.94 111 GLY A CA 1
ATOM 855 C C . GLY A 1 111 ? 11.643 -2.334 -13.756 1.00 94.94 111 GLY A C 1
ATOM 856 O O . GLY A 1 111 ? 11.602 -3.486 -14.174 1.00 94.94 111 GLY A O 1
ATOM 857 N N . HIS A 1 112 ? 11.173 -1.990 -12.555 1.00 96.19 112 HIS A N 1
ATOM 858 C CA . HIS A 1 112 ? 10.621 -2.910 -11.549 1.00 96.19 112 HIS A CA 1
ATOM 859 C C . HIS A 1 112 ? 9.087 -2.853 -11.440 1.00 96.19 112 HIS A C 1
ATOM 861 O O . HIS A 1 112 ? 8.489 -3.464 -10.560 1.00 96.19 112 HIS A O 1
ATOM 867 N N . CYS A 1 113 ? 8.402 -2.092 -12.302 1.00 95.12 113 CYS A N 1
ATOM 868 C CA . CYS A 1 113 ? 6.943 -1.990 -12.232 1.00 95.12 113 CYS A CA 1
ATOM 869 C C . CYS A 1 113 ? 6.276 -3.314 -12.646 1.00 95.12 113 CYS A C 1
ATOM 871 O 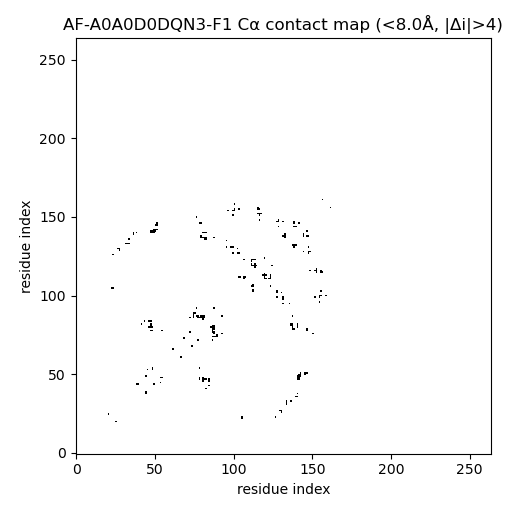O . CYS A 1 113 ? 6.439 -3.749 -13.792 1.00 95.12 113 CYS A O 1
ATOM 873 N N . PRO A 1 114 ? 5.483 -3.944 -11.764 1.00 96.62 114 PRO A N 1
ATOM 874 C CA . PRO A 1 114 ? 4.855 -5.213 -12.078 1.00 96.62 114 PRO A CA 1
ATOM 875 C C . PRO A 1 114 ? 3.665 -5.049 -13.023 1.00 96.62 114 PRO A C 1
ATOM 877 O O . PRO A 1 114 ? 2.917 -4.073 -12.965 1.00 96.62 114 PRO A O 1
ATOM 880 N N . VAL A 1 115 ? 3.420 -6.072 -13.846 1.00 95.88 115 VAL A N 1
ATOM 881 C CA . VAL A 1 115 ? 2.196 -6.153 -14.666 1.00 95.88 115 VAL A CA 1
ATOM 882 C C . VAL A 1 115 ? 0.960 -6.320 -13.777 1.00 95.88 115 VAL A C 1
ATOM 884 O O . VAL A 1 115 ? -0.079 -5.724 -14.029 1.00 95.88 115 VAL A O 1
ATOM 887 N N . SER A 1 116 ? 1.084 -7.112 -12.713 1.00 96.94 116 SER A N 1
ATOM 888 C CA . SER A 1 116 ? 0.046 -7.355 -11.712 1.00 96.94 116 SER A CA 1
ATOM 889 C C . SER A 1 116 ? 0.698 -7.505 -10.348 1.00 96.94 116 SER A C 1
ATOM 891 O O . SER A 1 116 ? 1.755 -8.129 -10.268 1.00 96.94 116 SER A O 1
ATOM 893 N N . TRP A 1 117 ? 0.050 -7.043 -9.279 1.00 97.31 117 TRP A N 1
ATOM 894 C CA . TRP A 1 117 ? 0.656 -7.061 -7.944 1.00 97.31 117 TRP A CA 1
ATOM 895 C C . TRP A 1 117 ? 1.063 -8.465 -7.464 1.00 97.31 117 TRP A C 1
ATOM 897 O O . TRP A 1 117 ? 2.132 -8.636 -6.898 1.00 97.31 117 TRP A O 1
ATOM 907 N N . GLY A 1 118 ? 0.290 -9.505 -7.800 1.00 96.75 118 GLY A N 1
ATOM 908 C CA . GLY A 1 118 ? 0.644 -10.901 -7.485 1.00 96.75 118 GLY A CA 1
ATOM 909 C C . GLY A 1 118 ? 1.862 -11.465 -8.238 1.00 96.75 118 GLY A C 1
ATOM 910 O O . GLY A 1 118 ? 2.216 -12.619 -8.030 1.00 96.75 118 GLY A O 1
ATOM 911 N N . LYS A 1 119 ? 2.475 -10.685 -9.136 1.00 97.06 119 LYS A N 1
ATOM 912 C CA . LYS A 1 119 ? 3.715 -11.008 -9.864 1.00 97.06 119 LYS A CA 1
ATOM 913 C C . LYS A 1 119 ? 4.807 -9.957 -9.621 1.00 97.06 119 LYS A C 1
ATOM 915 O O . LYS A 1 119 ? 5.714 -9.832 -10.439 1.00 97.06 119 LYS A O 1
ATOM 920 N N . ALA A 1 120 ? 4.666 -9.146 -8.576 1.00 97.56 120 ALA A N 1
ATOM 921 C CA . ALA A 1 120 ? 5.684 -8.179 -8.202 1.00 97.56 120 ALA A CA 1
ATOM 922 C C . ALA A 1 120 ? 6.940 -8.884 -7.689 1.00 97.56 120 ALA A C 1
ATOM 924 O O . ALA A 1 120 ? 6.848 -9.936 -7.056 1.00 97.56 120 ALA A O 1
ATOM 925 N N . ASP A 1 121 ? 8.102 -8.319 -8.012 1.00 97.25 121 ASP A N 1
ATOM 926 C CA . ASP A 1 121 ? 9.357 -8.762 -7.423 1.00 97.25 121 ASP A CA 1
ATOM 927 C C . ASP A 1 121 ? 9.462 -8.270 -5.973 1.00 97.25 121 ASP A C 1
ATOM 929 O O . ASP A 1 121 ? 8.747 -7.362 -5.539 1.00 97.25 121 ASP A O 1
ATOM 933 N N . GLU A 1 122 ? 10.342 -8.906 -5.203 1.00 96.25 122 GLU A N 1
ATOM 934 C CA . GLU A 1 122 ? 10.534 -8.576 -3.789 1.00 96.25 122 GLU A CA 1
ATOM 935 C C . GLU A 1 122 ? 10.914 -7.101 -3.605 1.00 96.25 122 GLU A C 1
ATOM 937 O O . GLU A 1 122 ? 10.393 -6.432 -2.718 1.00 96.25 122 GLU A O 1
ATOM 942 N N . PHE A 1 123 ? 11.731 -6.563 -4.514 1.00 96.06 123 PHE A N 1
ATOM 943 C CA . PHE A 1 123 ? 12.126 -5.161 -4.503 1.00 96.06 123 PHE A CA 1
ATOM 944 C C . PHE A 1 123 ? 10.927 -4.207 -4.631 1.00 96.06 123 PHE A C 1
ATOM 946 O O . PHE A 1 123 ? 10.769 -3.312 -3.801 1.00 96.06 123 PHE A O 1
ATOM 953 N N . ALA A 1 124 ? 10.051 -4.394 -5.623 1.00 96.56 124 ALA A N 1
ATOM 954 C CA . ALA A 1 124 ? 8.872 -3.555 -5.816 1.00 96.56 124 ALA A CA 1
ATOM 955 C C . ALA A 1 124 ? 7.893 -3.660 -4.645 1.00 96.56 124 ALA A C 1
ATOM 957 O O . ALA A 1 124 ? 7.298 -2.651 -4.261 1.00 96.56 124 ALA A O 1
ATOM 958 N N . ILE A 1 125 ? 7.743 -4.860 -4.074 1.00 97.31 125 ILE A N 1
ATOM 959 C CA . ILE A 1 125 ? 6.913 -5.103 -2.891 1.00 97.31 125 ILE A CA 1
ATOM 960 C C . ILE A 1 125 ? 7.459 -4.301 -1.706 1.00 97.31 125 ILE A C 1
ATOM 962 O O . ILE A 1 125 ? 6.750 -3.444 -1.174 1.00 97.31 125 ILE A O 1
ATOM 966 N N . SER A 1 126 ? 8.724 -4.521 -1.335 1.00 95.56 126 SER A N 1
ATOM 967 C CA . SER A 1 126 ? 9.358 -3.844 -0.201 1.00 95.56 126 SER A CA 1
ATOM 968 C C . SER A 1 126 ? 9.388 -2.330 -0.383 1.00 95.56 126 SER A C 1
ATOM 970 O O . SER A 1 126 ? 9.073 -1.599 0.554 1.00 95.56 126 SER A O 1
ATOM 972 N N . PHE A 1 127 ? 9.707 -1.846 -1.587 1.00 95.31 127 PHE A N 1
ATOM 973 C CA . PHE A 1 127 ? 9.748 -0.417 -1.881 1.00 95.31 127 PHE A CA 1
ATOM 974 C C . PHE A 1 127 ? 8.373 0.238 -1.735 1.00 95.31 127 PHE A C 1
ATOM 976 O O . PHE A 1 127 ? 8.248 1.308 -1.138 1.00 95.31 127 PHE A O 1
ATOM 983 N N . PHE A 1 128 ? 7.324 -0.409 -2.250 1.00 97.00 128 PHE A N 1
ATOM 984 C CA . PHE A 1 128 ? 5.968 0.120 -2.172 1.00 97.00 128 PHE A CA 1
ATOM 985 C C . PHE A 1 128 ? 5.428 0.133 -0.745 1.00 97.00 128 PHE A C 1
ATOM 987 O O . PHE A 1 128 ? 4.842 1.135 -0.330 1.00 97.00 128 PHE A O 1
ATOM 994 N N . TYR A 1 129 ? 5.646 -0.945 0.012 1.00 96.00 129 TYR A N 1
ATOM 995 C CA . TYR A 1 129 ? 5.212 -1.023 1.407 1.00 96.00 129 TYR A CA 1
ATOM 996 C C . TYR A 1 129 ? 5.935 0.007 2.258 1.00 96.00 129 TYR A C 1
ATOM 998 O O . TYR A 1 129 ? 5.274 0.801 2.918 1.00 96.00 129 TYR A O 1
ATOM 1006 N N . HIS A 1 130 ? 7.263 0.085 2.148 1.00 94.06 130 HIS A N 1
ATOM 1007 C CA . HIS A 1 130 ? 8.048 1.085 2.862 1.00 94.06 130 HIS A CA 1
ATOM 1008 C C . HIS A 1 130 ? 7.555 2.505 2.556 1.00 94.06 130 HIS A C 1
ATOM 1010 O O . HIS A 1 130 ? 7.236 3.265 3.464 1.00 94.06 130 HIS A O 1
ATOM 1016 N N . ALA A 1 131 ? 7.398 2.854 1.275 1.00 94.75 131 ALA A N 1
ATOM 1017 C CA . ALA A 1 131 ? 6.974 4.194 0.879 1.00 94.75 131 ALA A CA 1
ATOM 1018 C C . ALA A 1 131 ? 5.595 4.596 1.433 1.00 94.75 131 ALA A C 1
ATOM 1020 O O . ALA A 1 131 ? 5.395 5.773 1.752 1.00 94.75 131 ALA A O 1
ATOM 1021 N N . LEU A 1 132 ? 4.647 3.657 1.532 1.00 96.06 132 LEU A N 1
ATOM 1022 C CA . LEU A 1 132 ? 3.329 3.923 2.112 1.00 96.06 132 LEU A CA 1
ATOM 1023 C C . LEU A 1 132 ? 3.359 3.933 3.642 1.00 96.06 132 LEU A C 1
ATOM 1025 O O . LEU A 1 132 ? 2.821 4.868 4.225 1.00 96.06 132 LEU A O 1
ATOM 1029 N N . CYS A 1 133 ? 4.019 2.967 4.282 1.00 94.38 133 CYS A N 1
ATOM 1030 C CA . CYS A 1 133 ? 4.119 2.871 5.742 1.00 94.38 133 CYS A CA 1
ATOM 1031 C C . CYS A 1 133 ? 4.881 4.048 6.369 1.00 94.38 133 CYS A C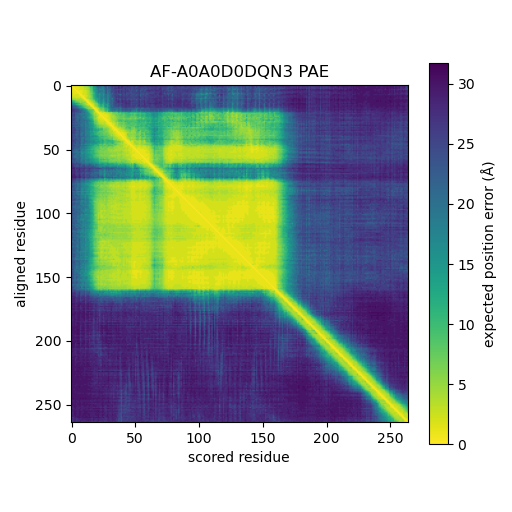 1
ATOM 1033 O O . CYS A 1 133 ? 4.555 4.462 7.479 1.00 94.38 133 CYS A O 1
ATOM 1035 N N . SER A 1 134 ? 5.854 4.627 5.659 1.00 92.94 134 SER A N 1
ATOM 1036 C CA . SER A 1 134 ? 6.535 5.854 6.098 1.00 92.94 134 SER A CA 1
ATOM 1037 C C . SER A 1 134 ? 5.697 7.119 5.892 1.00 92.94 134 SER A C 1
ATOM 1039 O O . SER A 1 134 ? 6.015 8.150 6.473 1.00 92.94 134 SER A O 1
ATOM 1041 N N . SER A 1 135 ? 4.664 7.078 5.041 1.00 94.62 135 SER A N 1
ATOM 1042 C CA . SER A 1 135 ? 3.834 8.254 4.730 1.00 94.62 135 SER A CA 1
ATOM 1043 C C . SER A 1 135 ? 2.509 8.267 5.494 1.00 94.62 135 SER A C 1
ATOM 1045 O O . SER A 1 135 ? 2.007 9.344 5.795 1.00 94.62 135 SER A O 1
ATOM 1047 N N . PHE A 1 136 ? 1.939 7.096 5.788 1.00 95.19 136 PHE A N 1
ATOM 1048 C CA . PHE A 1 136 ? 0.619 6.960 6.400 1.00 95.19 136 PHE A CA 1
ATOM 1049 C C . PHE A 1 136 ? 0.625 5.835 7.437 1.00 95.19 136 PHE A C 1
ATOM 1051 O O . PHE A 1 136 ? 0.998 4.693 7.140 1.00 95.19 136 PHE A O 1
ATOM 1058 N N . GLU A 1 137 ? 0.191 6.149 8.654 1.00 94.44 137 GLU A N 1
ATOM 1059 C CA . GLU A 1 137 ? 0.205 5.208 9.773 1.00 94.44 137 GLU A CA 1
ATOM 1060 C C . GLU A 1 137 ? -0.764 4.032 9.586 1.00 94.44 137 GLU A C 1
ATOM 1062 O O . GLU A 1 137 ? -0.490 2.925 10.049 1.00 94.44 137 GLU A O 1
ATOM 1067 N N . GLU A 1 138 ? -1.854 4.215 8.838 1.00 95.62 138 GLU A N 1
ATOM 1068 C CA . GLU A 1 138 ? -2.922 3.228 8.662 1.00 95.62 138 GLU A CA 1
ATOM 1069 C C . GLU A 1 138 ? -2.421 1.931 8.015 1.00 95.62 138 GLU A C 1
ATOM 1071 O O . GLU A 1 138 ? -2.979 0.855 8.260 1.00 95.62 138 GLU A O 1
ATOM 1076 N N . PHE A 1 139 ? -1.357 2.014 7.206 1.00 96.25 139 PHE A N 1
ATOM 1077 C CA . PHE A 1 139 ? -0.713 0.849 6.597 1.00 96.25 139 PHE A CA 1
ATOM 1078 C C . PHE A 1 139 ? 0.157 0.062 7.580 1.00 96.25 139 PHE A C 1
ATOM 1080 O O . PHE A 1 139 ? 0.314 -1.142 7.399 1.00 96.25 139 PHE A O 1
ATOM 1087 N N . ARG A 1 140 ? 0.654 0.697 8.648 1.00 93.69 140 ARG A N 1
ATOM 1088 C CA . ARG A 1 140 ? 1.462 0.048 9.696 1.00 93.69 140 ARG A CA 1
ATOM 1089 C C . ARG A 1 140 ? 0.615 -0.714 10.702 1.00 93.69 140 ARG A C 1
ATOM 1091 O O . ARG A 1 140 ? 1.100 -1.619 11.372 1.00 93.69 140 ARG A O 1
ATOM 1098 N N . LEU A 1 141 ? -0.655 -0.337 10.825 1.00 93.19 141 LEU A N 1
ATOM 1099 C CA . LEU A 1 141 ? -1.612 -0.933 11.754 1.00 93.19 141 LEU A CA 1
ATOM 1100 C C . LEU A 1 141 ? -2.151 -2.268 11.215 1.00 93.19 141 LEU A C 1
ATOM 1102 O O . LEU A 1 141 ? -3.366 -2.485 11.175 1.00 93.19 141 LEU A O 1
ATOM 1106 N N . CYS A 1 142 ? -1.268 -3.137 10.721 1.00 93.62 142 CYS A N 1
ATOM 1107 C CA . CYS A 1 142 ? -1.615 -4.462 10.229 1.00 93.62 142 CYS A CA 1
ATOM 1108 C C . CYS A 1 142 ? -0.434 -5.435 10.243 1.00 93.62 142 CYS A C 1
ATOM 1110 O O . CYS A 1 142 ? 0.727 -5.036 10.233 1.00 93.62 142 CYS A O 1
ATOM 1112 N N . GLU A 1 143 ? -0.739 -6.730 10.243 1.00 92.62 143 GLU A N 1
ATOM 1113 C CA . GLU A 1 143 ? 0.272 -7.776 10.133 1.00 92.62 143 GLU A CA 1
ATOM 1114 C C . GLU A 1 143 ? 0.697 -7.980 8.672 1.00 92.62 143 GLU A C 1
ATOM 1116 O O . GLU A 1 143 ? -0.139 -7.994 7.765 1.00 92.62 143 GLU A O 1
ATOM 1121 N N . HIS A 1 144 ? 1.997 -8.181 8.441 1.00 93.25 144 HIS A N 1
ATOM 1122 C CA . HIS A 1 144 ? 2.549 -8.525 7.124 1.00 93.25 144 HIS A CA 1
ATOM 1123 C C . HIS A 1 144 ? 2.143 -7.563 5.989 1.00 93.25 144 HIS A C 1
ATOM 1125 O O . HIS A 1 144 ? 1.956 -7.995 4.849 1.00 93.25 144 HIS A O 1
ATOM 1131 N N . ASP A 1 145 ? 1.950 -6.276 6.302 1.00 95.50 145 ASP A N 1
ATOM 1132 C CA . ASP A 1 145 ? 1.623 -5.216 5.338 1.00 95.50 145 ASP A CA 1
ATOM 1133 C C . ASP A 1 145 ? 0.400 -5.533 4.451 1.00 95.50 145 ASP A C 1
ATOM 1135 O O . ASP A 1 145 ? 0.273 -5.059 3.311 1.00 95.50 145 ASP A O 1
ATOM 1139 N N . TRP A 1 146 ? -0.541 -6.350 4.949 1.00 96.81 146 TRP A N 1
ATOM 1140 C CA . TRP A 1 146 ? -1.640 -6.856 4.123 1.00 96.81 146 TRP A CA 1
ATOM 1141 C C . TRP A 1 146 ? -2.519 -5.721 3.578 1.00 96.81 146 TRP A C 1
ATOM 1143 O O . TRP A 1 146 ? -3.018 -5.809 2.450 1.00 96.81 146 TRP A O 1
ATOM 1153 N N . LYS A 1 147 ? -2.670 -4.623 4.335 1.00 97.56 147 LYS A N 1
ATOM 1154 C CA . LYS A 1 147 ? -3.419 -3.431 3.907 1.00 97.56 147 LYS A CA 1
ATOM 1155 C C . LYS A 1 147 ? -2.761 -2.762 2.702 1.00 97.56 147 LYS A C 1
ATOM 1157 O O . LYS A 1 147 ? -3.464 -2.424 1.745 1.00 97.56 147 LYS A O 1
ATOM 1162 N N . ALA A 1 148 ? -1.433 -2.619 2.714 1.00 97.81 148 ALA A N 1
ATOM 1163 C CA . ALA A 1 148 ? -0.672 -2.048 1.605 1.00 97.81 148 ALA A CA 1
ATOM 1164 C C . ALA A 1 148 ? -0.744 -2.956 0.368 1.00 97.81 148 ALA A C 1
ATOM 1166 O O . ALA A 1 148 ? -0.966 -2.475 -0.744 1.00 97.81 148 ALA A O 1
ATOM 1167 N N . SER A 1 149 ? -0.676 -4.277 0.565 1.00 97.75 149 SER A N 1
ATOM 1168 C CA . SER A 1 149 ? -0.872 -5.266 -0.501 1.00 97.75 149 SER A CA 1
ATOM 1169 C C . SER A 1 149 ? -2.252 -5.156 -1.161 1.00 97.75 149 SER A C 1
ATOM 1171 O O . SER A 1 149 ? -2.363 -5.013 -2.381 1.00 97.75 149 SER A O 1
ATOM 1173 N N . GLN A 1 150 ? -3.324 -5.138 -0.361 1.00 97.62 150 GLN A N 1
ATOM 1174 C CA . GLN A 1 150 ? -4.695 -4.988 -0.862 1.00 97.62 150 GLN A CA 1
ATOM 1175 C C . GLN A 1 150 ? -4.914 -3.643 -1.563 1.00 97.62 150 GLN A C 1
ATOM 1177 O O . GLN A 1 150 ? -5.615 -3.563 -2.578 1.00 97.62 150 GLN A O 1
ATOM 1182 N N . PHE A 1 151 ? -4.291 -2.584 -1.046 1.00 98.06 151 PHE A N 1
ATOM 1183 C CA . PHE A 1 151 ? -4.325 -1.266 -1.663 1.00 98.06 151 PHE A CA 1
ATOM 1184 C C . PHE A 1 151 ? -3.648 -1.273 -3.038 1.00 98.06 151 PHE A C 1
ATOM 1186 O O . PHE A 1 151 ? -4.253 -0.829 -4.016 1.00 98.06 151 PHE A O 1
ATOM 1193 N N . ALA A 1 152 ? -2.458 -1.868 -3.149 1.00 98.06 152 ALA A N 1
ATOM 1194 C CA . ALA A 1 152 ? -1.727 -2.001 -4.406 1.00 98.06 152 ALA A CA 1
ATOM 1195 C C . ALA A 1 152 ? -2.502 -2.810 -5.458 1.00 98.06 152 ALA A C 1
ATOM 1197 O O . ALA A 1 152 ? -2.605 -2.379 -6.608 1.00 98.06 152 ALA A O 1
ATOM 1198 N N . ILE A 1 153 ? -3.118 -3.935 -5.061 1.00 97.50 153 ILE A N 1
ATOM 1199 C CA . ILE A 1 153 ? -3.953 -4.779 -5.938 1.00 97.50 153 ILE A CA 1
ATOM 1200 C C . ILE A 1 153 ? -5.076 -3.964 -6.588 1.00 97.50 153 ILE A C 1
ATOM 1202 O O . ILE A 1 153 ? -5.379 -4.149 -7.767 1.00 97.50 153 ILE A O 1
ATOM 1206 N N . ARG A 1 154 ? -5.700 -3.058 -5.829 1.00 96.38 154 ARG A N 1
ATOM 1207 C CA . ARG A 1 154 ? -6.790 -2.211 -6.329 1.00 96.38 154 ARG A CA 1
ATOM 1208 C C . ARG A 1 154 ? -6.296 -1.002 -7.115 1.00 96.38 154 ARG A C 1
ATOM 1210 O O . ARG A 1 154 ? -6.959 -0.603 -8.071 1.00 96.38 154 ARG A O 1
ATOM 1217 N N . LEU A 1 155 ? -5.178 -0.408 -6.704 1.00 97.12 155 LEU A N 1
ATOM 1218 C CA . LEU A 1 155 ? -4.662 0.827 -7.286 1.00 97.12 155 LEU A CA 1
ATOM 1219 C C . LEU A 1 155 ? -3.936 0.591 -8.615 1.00 97.12 155 LEU A C 1
ATOM 1221 O O . LEU A 1 155 ? -4.131 1.363 -9.551 1.00 97.12 155 LEU A O 1
ATOM 1225 N N . LEU A 1 156 ? -3.135 -0.473 -8.723 1.00 96.94 156 LEU A N 1
ATOM 1226 C CA . LEU A 1 156 ? -2.275 -0.716 -9.884 1.00 96.94 156 LEU A CA 1
ATOM 1227 C C . LEU A 1 156 ? -3.050 -0.765 -11.217 1.00 96.94 156 LEU A C 1
ATOM 1229 O O . LEU A 1 156 ? -2.662 -0.038 -12.132 1.00 96.94 156 LEU A O 1
ATOM 1233 N N . PRO A 1 157 ? -4.165 -1.515 -11.352 1.00 95.69 157 PRO A N 1
ATOM 1234 C CA . PRO A 1 157 ? -4.929 -1.536 -12.602 1.00 95.69 157 PRO A CA 1
ATOM 1235 C C . PRO A 1 157 ? -5.550 -0.178 -12.952 1.00 95.69 157 PRO A C 1
ATOM 1237 O O . PRO A 1 157 ? -5.729 0.145 -14.122 1.00 95.69 157 PRO A O 1
ATOM 1240 N N . GLN A 1 158 ? -5.892 0.627 -11.941 1.00 94.50 158 GLN A N 1
ATOM 1241 C CA . GLN A 1 158 ? -6.442 1.968 -12.152 1.00 94.50 158 GLN A CA 1
ATOM 1242 C C . GLN A 1 158 ? -5.363 2.924 -12.667 1.00 94.50 158 GLN A C 1
ATOM 1244 O O . GLN A 1 158 ? -5.633 3.722 -13.559 1.00 94.50 158 GLN A O 1
ATOM 1249 N N . TRP A 1 159 ? -4.142 2.805 -12.141 1.00 95.69 159 TRP A N 1
ATOM 1250 C CA . TRP A 1 159 ? -2.998 3.616 -12.551 1.00 95.69 159 TRP A CA 1
ATOM 1251 C C . TRP A 1 159 ? -2.462 3.255 -13.941 1.00 95.69 159 TRP A C 1
ATOM 1253 O O . TRP A 1 159 ? -2.146 4.149 -14.722 1.00 95.69 159 TRP A O 1
ATOM 1263 N N . GLN A 1 160 ? -2.399 1.963 -14.283 1.00 94.00 160 GLN A N 1
ATOM 1264 C CA . GLN A 1 160 ? -2.006 1.517 -15.628 1.00 94.00 160 GLN A CA 1
ATOM 1265 C C . GLN A 1 160 ? -2.981 2.007 -16.713 1.00 94.00 160 GLN A C 1
ATOM 1267 O O . GLN A 1 160 ? -2.625 2.045 -17.891 1.00 94.00 160 GLN A O 1
ATOM 1272 N N . GLY A 1 161 ? -4.187 2.415 -16.306 1.00 89.81 161 GLY A N 1
ATOM 1273 C CA . GLY A 1 161 ? -5.279 2.751 -17.197 1.00 89.81 161 GLY A CA 1
ATOM 1274 C C . GLY A 1 161 ? -5.882 1.497 -17.822 1.00 89.81 161 GLY A C 1
ATOM 1275 O O . GLY A 1 161 ? -5.288 0.418 -17.849 1.00 89.81 161 GLY A O 1
ATOM 1276 N N . LYS A 1 162 ? -7.094 1.633 -18.359 1.00 75.12 162 LYS A N 1
ATOM 1277 C CA . LYS A 1 162 ? -7.584 0.623 -19.296 1.00 75.12 162 LYS A CA 1
ATOM 1278 C C . LYS A 1 162 ? -6.730 0.734 -20.561 1.00 75.12 162 LYS A C 1
ATOM 1280 O O . LYS A 1 162 ? -6.488 1.870 -20.984 1.00 75.12 162 LYS A O 1
ATOM 1285 N N . PRO A 1 163 ? -6.293 -0.378 -21.182 1.00 66.38 163 PRO A N 1
ATOM 1286 C CA . PRO A 1 163 ? -5.821 -0.304 -22.553 1.00 66.38 163 PRO A CA 1
ATOM 1287 C C . PRO A 1 163 ? -6.927 0.402 -23.329 1.00 66.38 163 PRO A C 1
ATOM 1289 O O . PRO A 1 163 ? -8.089 0.002 -23.271 1.00 66.38 163 PRO A O 1
ATOM 1292 N N . LYS A 1 164 ? -6.595 1.549 -23.919 1.00 60.69 164 LYS A N 1
ATOM 1293 C CA . LYS A 1 164 ? -7.519 2.255 -24.791 1.00 60.69 164 LYS A CA 1
ATOM 1294 C C . LYS A 1 164 ? -7.818 1.241 -25.888 1.00 60.69 164 LYS A C 1
ATOM 1296 O O . LYS A 1 164 ? -6.909 0.888 -26.632 1.00 60.69 164 LYS A O 1
ATOM 1301 N N . ASP A 1 165 ? -9.026 0.690 -25.912 1.00 58.22 165 ASP A N 1
ATOM 1302 C CA . ASP A 1 165 ? -9.461 -0.125 -27.036 1.00 58.22 165 ASP A CA 1
ATOM 1303 C C . ASP A 1 165 ? -9.446 0.819 -28.241 1.00 58.22 165 ASP A C 1
ATOM 1305 O O . ASP A 1 165 ? -10.397 1.562 -28.480 1.00 58.22 165 ASP A O 1
ATOM 1309 N N . GLU A 1 166 ? -8.334 0.852 -28.976 1.00 58.06 166 GLU A N 1
ATOM 1310 C CA . GLU A 1 166 ? -8.166 1.595 -30.230 1.00 58.06 166 GLU A CA 1
ATOM 1311 C C . GLU A 1 166 ? -8.969 0.931 -31.361 1.00 58.06 166 GLU A C 1
ATOM 1313 O O . GLU A 1 166 ? -8.519 0.792 -32.492 1.00 58.06 166 GLU A O 1
ATOM 1318 N N . ASN A 1 167 ? -10.189 0.500 -31.043 1.00 53.88 167 ASN A N 1
ATOM 1319 C CA . ASN A 1 167 ? -11.174 -0.034 -31.968 1.00 53.88 167 ASN A CA 1
ATOM 1320 C C . ASN A 1 167 ? -12.318 0.971 -32.185 1.00 53.88 167 ASN A C 1
ATOM 1322 O O . ASN A 1 167 ? -13.460 0.604 -32.463 1.00 53.88 167 ASN A O 1
ATOM 1326 N N . LEU A 1 168 ? -12.011 2.266 -32.071 1.00 57.16 168 LEU A N 1
ATOM 1327 C CA . LEU A 1 168 ? -12.796 3.311 -32.715 1.00 57.16 168 LEU A CA 1
ATOM 1328 C C . LEU A 1 168 ? -12.309 3.415 -34.156 1.00 57.16 168 LEU A C 1
ATOM 1330 O O . LEU A 1 168 ? -11.332 4.087 -34.468 1.00 57.16 168 LEU A O 1
ATOM 1334 N N . LYS A 1 169 ? -13.000 2.638 -34.987 1.00 55.34 169 LYS A N 1
ATOM 1335 C CA . LYS A 1 169 ? -13.141 2.755 -36.435 1.00 55.34 169 LYS A CA 1
ATOM 1336 C C . LYS A 1 169 ? -12.624 4.088 -36.987 1.00 55.34 169 LYS A C 1
ATOM 1338 O O . LYS A 1 169 ? -13.182 5.146 -36.710 1.00 55.34 169 LYS A O 1
ATOM 1343 N N . ASN A 1 170 ? -11.603 3.985 -37.832 1.00 55.12 170 ASN A N 1
ATOM 1344 C CA . ASN A 1 170 ? -11.365 4.934 -38.909 1.00 55.12 170 ASN A CA 1
ATOM 1345 C C . ASN A 1 170 ? -12.607 4.949 -39.815 1.00 55.12 170 ASN A C 1
ATOM 1347 O O . ASN A 1 170 ? -12.679 4.165 -40.751 1.00 55.12 170 ASN A O 1
ATOM 1351 N N . ASP A 1 171 ? -13.588 5.784 -39.506 1.00 61.00 171 ASP A N 1
ATOM 1352 C CA . ASP A 1 171 ? -14.657 6.181 -40.421 1.00 61.00 171 ASP A CA 1
ATOM 1353 C C . ASP A 1 171 ? -15.140 7.559 -39.969 1.00 61.00 171 ASP A C 1
ATOM 1355 O O . ASP A 1 171 ? -16.006 7.684 -39.111 1.00 61.00 171 ASP A O 1
ATOM 1359 N N . ASP A 1 172 ? -14.466 8.596 -40.461 1.00 55.06 172 ASP A N 1
ATOM 1360 C CA . ASP A 1 172 ? -15.169 9.670 -41.159 1.00 55.06 172 ASP A CA 1
ATOM 1361 C C . ASP A 1 172 ? -14.162 10.584 -41.861 1.00 55.06 172 ASP A C 1
ATOM 1363 O O . ASP A 1 172 ? -13.547 11.500 -41.309 1.00 55.06 172 ASP A O 1
ATOM 1367 N N . SER A 1 173 ? -14.016 10.303 -43.150 1.00 57.62 173 SER A N 1
ATOM 1368 C CA . SER A 1 173 ? -13.571 11.244 -44.160 1.00 57.62 173 SER A CA 1
ATOM 1369 C C . SER A 1 173 ? -14.513 12.452 -44.195 1.00 57.62 173 SER A C 1
ATOM 1371 O O . SER A 1 173 ? -15.491 12.463 -44.941 1.00 57.62 173 SER A O 1
ATOM 1373 N N . ILE A 1 174 ? -14.205 13.501 -43.438 1.00 59.03 174 ILE A N 1
ATOM 1374 C CA . ILE A 1 174 ? -14.755 14.831 -43.705 1.00 59.03 174 ILE A CA 1
ATOM 1375 C C . ILE A 1 174 ? -13.732 15.598 -44.543 1.00 59.03 174 ILE A C 1
ATOM 1377 O O . ILE A 1 174 ? -12.784 16.207 -44.052 1.00 59.03 174 ILE A O 1
ATOM 1381 N N . ILE A 1 175 ? -13.948 15.542 -45.857 1.00 58.97 175 ILE A N 1
ATOM 1382 C CA . ILE A 1 175 ? -13.417 16.505 -46.817 1.00 58.97 175 ILE A CA 1
ATOM 1383 C C . ILE A 1 175 ? -14.083 17.850 -46.495 1.00 58.97 175 ILE A C 1
ATOM 1385 O O . ILE A 1 175 ? -15.215 18.093 -46.908 1.00 58.97 175 ILE A O 1
ATOM 1389 N N . VAL A 1 176 ? -13.396 18.738 -45.775 1.00 59.28 176 VAL A N 1
ATOM 1390 C CA . VAL A 1 176 ? -13.740 20.168 -45.765 1.00 59.28 176 VAL A CA 1
ATOM 1391 C C . VAL A 1 176 ? -12.695 20.914 -46.576 1.00 59.28 176 VAL A C 1
ATOM 1393 O O . VAL A 1 176 ? -11.519 21.005 -46.228 1.00 59.28 176 VAL A O 1
ATOM 1396 N N . LYS A 1 177 ? -13.187 21.396 -47.717 1.00 56.78 177 LYS A N 1
ATOM 1397 C CA . LYS A 1 177 ? -12.559 22.334 -48.638 1.00 56.78 177 LYS A CA 1
ATOM 1398 C C . LYS A 1 177 ? -11.947 23.525 -47.894 1.00 56.78 177 LYS A C 1
ATOM 1400 O O . LYS A 1 177 ? -12.604 24.182 -47.096 1.00 56.78 177 LYS A O 1
ATOM 1405 N N . SER A 1 178 ? -10.702 23.789 -48.263 1.00 61.12 178 SER A N 1
ATOM 1406 C CA . SER A 1 178 ? -9.989 25.067 -48.246 1.00 61.12 178 SER A CA 1
ATOM 1407 C C . SER A 1 178 ? -10.859 26.329 -48.323 1.00 61.12 178 SER A C 1
ATOM 1409 O O . SER A 1 178 ? -11.725 26.397 -49.189 1.00 61.12 178 SER A O 1
ATOM 1411 N N . GLU A 1 179 ? -10.486 27.369 -47.566 1.00 57.03 179 GLU A N 1
ATOM 1412 C CA . GLU A 1 179 ? -9.886 28.590 -48.139 1.00 57.03 179 GLU A CA 1
ATOM 1413 C C . GLU A 1 179 ? -9.109 29.426 -47.089 1.00 57.03 179 GLU A C 1
ATOM 1415 O O . GLU A 1 179 ? -9.291 29.228 -45.886 1.00 57.03 179 GLU A O 1
ATOM 1420 N N . PRO A 1 180 ? -8.168 30.288 -47.536 1.00 56.97 180 PRO A N 1
ATOM 1421 C CA . PRO A 1 180 ? -7.064 30.812 -46.738 1.00 56.97 180 PRO A CA 1
ATOM 1422 C C . PRO A 1 180 ? -7.349 32.221 -46.208 1.00 56.97 180 PRO A C 1
ATOM 1424 O O . PRO A 1 180 ? -7.832 33.079 -46.942 1.00 56.97 180 PRO A O 1
ATOM 1427 N N . SER A 1 181 ? -6.957 32.509 -44.964 1.00 54.47 181 SER A N 1
ATOM 1428 C CA . SER A 1 181 ? -6.872 33.896 -44.502 1.00 54.47 181 SER A CA 1
ATOM 1429 C C . SER A 1 181 ? -5.565 34.170 -43.764 1.00 54.47 181 SER A C 1
ATOM 1431 O O . SER A 1 181 ? -5.289 33.683 -42.671 1.00 54.47 181 SER A O 1
ATOM 1433 N N . THR A 1 182 ? -4.768 34.959 -44.468 1.00 47.31 182 THR A N 1
ATOM 1434 C CA . THR A 1 182 ? -3.560 35.708 -44.140 1.00 47.31 182 THR A CA 1
ATOM 1435 C C . THR A 1 182 ? -3.551 36.335 -42.743 1.00 47.31 182 THR A C 1
ATOM 1437 O O . THR A 1 182 ? -4.381 37.188 -42.445 1.00 47.31 182 THR A O 1
ATOM 1440 N N . ALA A 1 183 ? -2.523 36.022 -41.950 1.00 47.41 183 ALA A N 1
ATOM 1441 C CA . ALA A 1 183 ? -1.881 36.975 -41.044 1.00 47.41 183 ALA A CA 1
ATOM 1442 C C . ALA A 1 183 ? -0.448 36.515 -40.736 1.00 47.41 183 ALA A C 1
ATOM 1444 O O . ALA A 1 183 ? -0.199 35.513 -40.069 1.00 47.41 183 ALA A O 1
ATOM 1445 N N . THR A 1 184 ? 0.489 37.270 -41.293 1.00 48.97 184 THR A N 1
ATOM 1446 C CA . THR A 1 184 ? 1.940 37.160 -41.188 1.00 48.97 184 THR A CA 1
ATOM 1447 C C . THR A 1 184 ? 2.417 37.286 -39.741 1.00 48.97 184 THR A C 1
ATOM 1449 O O . THR A 1 184 ? 2.331 38.365 -39.163 1.00 48.97 184 THR A O 1
ATOM 1452 N N . ILE A 1 185 ? 3.019 36.232 -39.184 1.00 51.69 185 ILE A N 1
ATOM 1453 C CA . ILE A 1 185 ? 3.956 36.361 -38.060 1.00 51.69 185 ILE A CA 1
ATOM 1454 C C . ILE A 1 185 ? 5.261 35.675 -38.458 1.00 51.69 185 ILE A C 1
ATOM 1456 O O . ILE A 1 185 ? 5.357 34.456 -38.577 1.00 51.69 185 ILE A O 1
ATOM 1460 N N . LYS A 1 186 ? 6.259 36.519 -38.716 1.00 52.31 186 LYS A N 1
ATOM 1461 C CA . LYS A 1 186 ? 7.634 36.170 -39.053 1.00 52.31 186 LYS A CA 1
ATOM 1462 C C . LYS A 1 186 ? 8.369 35.816 -37.758 1.00 52.31 186 LYS A C 1
ATOM 1464 O O . LYS A 1 186 ? 8.706 36.715 -36.998 1.00 52.31 186 LYS A O 1
ATOM 1469 N N . PHE A 1 187 ? 8.646 34.534 -37.529 1.00 42.19 187 PHE A N 1
ATOM 1470 C CA . PHE A 1 187 ? 9.738 34.127 -36.646 1.00 42.19 187 PHE A CA 1
ATOM 1471 C C . PHE A 1 187 ? 10.755 33.321 -37.440 1.00 42.19 187 PHE A C 1
ATOM 1473 O O . PHE A 1 187 ? 10.511 32.222 -37.929 1.00 42.19 187 PHE A O 1
ATOM 1480 N N . GLU A 1 188 ? 11.894 33.973 -37.603 1.00 47.34 188 GLU A N 1
ATOM 1481 C CA . GLU A 1 188 ? 13.102 33.514 -38.249 1.00 47.34 188 GLU A CA 1
ATOM 1482 C C . GLU A 1 188 ? 13.931 32.788 -37.187 1.00 47.34 188 GLU A C 1
ATOM 1484 O O . GLU A 1 188 ? 14.322 33.375 -36.179 1.00 47.34 188 GLU A O 1
ATOM 1489 N N . SER A 1 189 ? 14.160 31.491 -37.364 1.00 52.69 189 SER A N 1
ATOM 1490 C CA . SER A 1 189 ? 15.177 30.758 -36.610 1.00 52.69 189 SER A CA 1
ATOM 1491 C C . SER A 1 189 ? 15.714 29.634 -37.477 1.00 52.69 189 SER A C 1
ATOM 1493 O O . SER A 1 189 ? 14.992 28.746 -37.927 1.00 52.69 189 SER A O 1
ATOM 1495 N N . ALA A 1 190 ? 17.000 29.765 -37.775 1.00 53.94 190 ALA A N 1
ATOM 1496 C CA . ALA A 1 190 ? 17.728 28.980 -38.744 1.00 53.94 190 ALA A CA 1
ATOM 1497 C C . ALA A 1 190 ? 17.929 27.523 -38.296 1.00 53.94 190 ALA A C 1
ATOM 1499 O O . ALA A 1 190 ? 18.448 27.238 -37.221 1.00 53.94 190 ALA A O 1
ATOM 1500 N N . SER A 1 191 ? 17.546 26.624 -39.200 1.00 46.00 191 SER A N 1
ATOM 1501 C CA . SER A 1 191 ? 18.272 25.443 -39.670 1.00 46.00 191 SER A CA 1
ATOM 1502 C C . SER A 1 191 ? 19.411 24.901 -38.802 1.00 46.00 191 SER A C 1
ATOM 1504 O O . SER A 1 191 ? 20.501 25.469 -38.819 1.00 46.00 191 SER A O 1
ATOM 1506 N N . ARG A 1 192 ? 19.241 23.677 -38.277 1.00 57.19 192 ARG A N 1
ATOM 1507 C CA . ARG A 1 192 ? 20.210 22.587 -38.508 1.00 57.19 192 ARG A CA 1
ATOM 1508 C C . ARG A 1 192 ? 19.526 21.229 -38.675 1.00 57.19 192 ARG A C 1
ATOM 1510 O O . ARG A 1 192 ? 18.959 20.650 -37.758 1.00 57.19 192 ARG A O 1
ATOM 1517 N N . THR A 1 193 ? 19.639 20.770 -39.911 1.00 41.00 193 THR A N 1
ATOM 1518 C CA . THR A 1 193 ? 19.400 19.453 -40.489 1.00 41.00 193 THR A CA 1
ATOM 1519 C C . THR A 1 193 ? 20.271 18.383 -39.827 1.00 41.00 193 THR A C 1
ATOM 1521 O O . THR A 1 193 ? 21.456 18.617 -39.596 1.00 41.00 193 THR A O 1
ATOM 1524 N N . GLY A 1 194 ? 19.715 17.192 -39.588 1.00 48.78 194 GLY A N 1
ATOM 1525 C CA . GLY A 1 194 ? 20.485 16.058 -39.077 1.00 48.78 194 GLY A CA 1
ATOM 1526 C C . GLY A 1 194 ? 19.661 14.797 -38.832 1.00 48.78 194 GLY A C 1
ATOM 1527 O O . GLY A 1 194 ? 19.580 14.322 -37.708 1.00 48.78 194 GLY A O 1
ATOM 1528 N N . THR A 1 195 ? 19.041 14.259 -39.881 1.00 51.66 195 THR A N 1
ATOM 1529 C CA . THR A 1 195 ? 18.435 12.919 -39.908 1.00 51.66 195 THR A CA 1
ATOM 1530 C C . THR A 1 195 ? 19.529 11.844 -39.859 1.00 51.66 195 THR A C 1
ATOM 1532 O O . THR A 1 195 ? 20.480 11.927 -40.640 1.00 51.66 195 THR A O 1
ATOM 1535 N N . PRO A 1 196 ? 19.354 10.765 -39.075 1.00 56.12 196 PRO A N 1
ATOM 1536 C CA . PRO A 1 196 ? 19.715 9.459 -39.616 1.00 56.12 196 PRO A CA 1
ATOM 1537 C C . PRO A 1 196 ? 18.646 8.382 -39.385 1.00 56.12 196 PRO A C 1
ATOM 1539 O O . PRO A 1 196 ? 18.263 8.056 -38.269 1.00 56.12 196 PRO A O 1
ATOM 1542 N N . LYS A 1 197 ? 18.218 7.825 -40.523 1.00 47.44 197 LYS A N 1
ATOM 1543 C CA . LYS A 1 197 ? 17.889 6.417 -40.799 1.00 47.44 197 LYS A CA 1
ATOM 1544 C C . LYS A 1 197 ? 17.329 5.565 -39.651 1.00 47.44 197 LYS A C 1
ATOM 1546 O O . LYS A 1 197 ? 18.052 4.933 -38.890 1.00 47.44 197 LYS A O 1
ATOM 1551 N N . SER A 1 198 ? 16.011 5.397 -39.727 1.00 44.81 198 SER A N 1
ATOM 1552 C CA . SER A 1 198 ? 15.297 4.187 -39.323 1.00 44.81 198 SER A CA 1
ATOM 1553 C C . SER A 1 198 ? 15.879 2.963 -40.047 1.00 44.81 198 SER A C 1
ATOM 1555 O O . SER A 1 198 ? 15.796 2.857 -41.274 1.00 44.81 198 SER A O 1
ATOM 1557 N N . MET A 1 199 ? 16.503 2.056 -39.295 1.00 51.62 199 MET A N 1
ATOM 1558 C CA . MET A 1 199 ? 16.834 0.710 -39.759 1.00 51.62 199 MET A CA 1
ATOM 1559 C C . MET A 1 199 ? 15.738 -0.230 -39.266 1.00 51.62 199 MET A C 1
ATOM 1561 O O . MET A 1 199 ? 15.658 -0.591 -38.095 1.00 51.62 199 MET A O 1
ATOM 1565 N N . SER A 1 200 ? 14.874 -0.574 -40.214 1.00 51.88 200 SER A N 1
ATOM 1566 C CA . SER A 1 200 ? 13.902 -1.654 -40.145 1.00 51.88 200 SER A CA 1
ATOM 1567 C C . SER A 1 200 ? 14.615 -2.986 -39.906 1.00 51.88 200 SER A C 1
ATOM 1569 O O . SER A 1 200 ? 15.368 -3.454 -40.761 1.00 51.88 200 SER A O 1
ATOM 1571 N N . SER A 1 201 ? 14.361 -3.601 -38.752 1.00 54.09 201 SER A N 1
ATOM 1572 C CA . SER A 1 201 ? 14.753 -4.980 -38.462 1.00 54.09 201 SER A CA 1
ATOM 1573 C C . SER A 1 201 ? 13.509 -5.860 -38.481 1.00 54.09 201 SER A C 1
ATOM 1575 O O . SER A 1 201 ? 12.796 -5.996 -37.488 1.00 54.09 201 SER A O 1
ATOM 1577 N N . ASN A 1 202 ? 13.267 -6.476 -39.639 1.00 49.44 202 ASN A N 1
ATOM 1578 C CA . ASN A 1 202 ? 12.377 -7.621 -39.798 1.00 49.44 202 ASN A CA 1
ATOM 1579 C C . ASN A 1 202 ? 12.921 -8.804 -38.980 1.00 49.44 202 ASN A C 1
ATOM 1581 O O . ASN A 1 202 ? 13.735 -9.588 -39.470 1.00 49.44 202 ASN A O 1
ATOM 1585 N N . SER A 1 203 ? 12.460 -8.954 -37.738 1.00 50.50 203 SER A N 1
ATOM 1586 C CA . SER A 1 203 ? 12.682 -10.173 -36.961 1.00 50.50 203 SER A CA 1
ATOM 1587 C C . SER A 1 203 ? 11.594 -11.191 -37.295 1.00 50.50 203 SER A C 1
ATOM 1589 O O . SER A 1 203 ? 10.453 -11.105 -36.837 1.00 50.50 203 SER A O 1
ATOM 1591 N N . LYS A 1 204 ? 11.967 -12.149 -38.149 1.00 56.03 204 LYS A N 1
ATOM 1592 C CA . LYS A 1 204 ? 11.240 -13.394 -38.404 1.00 56.03 204 LYS A CA 1
ATOM 1593 C C . LYS A 1 204 ? 11.028 -14.125 -37.075 1.00 56.03 204 LYS A C 1
ATOM 1595 O O . LYS A 1 204 ? 11.962 -14.715 -36.538 1.00 56.03 204 LYS A O 1
ATOM 1600 N N . ARG A 1 205 ? 9.799 -14.108 -36.555 1.00 52.78 205 ARG A N 1
ATOM 1601 C CA . ARG A 1 205 ? 9.392 -15.009 -35.470 1.00 52.78 205 ARG A CA 1
ATOM 1602 C C . ARG A 1 205 ? 9.315 -16.446 -36.010 1.00 52.78 205 ARG A C 1
ATOM 1604 O O . ARG A 1 205 ? 8.672 -16.646 -37.042 1.00 52.78 205 ARG A O 1
ATOM 1611 N N . PRO A 1 206 ? 9.933 -17.437 -35.347 1.00 65.56 206 PRO A N 1
ATOM 1612 C CA . PRO A 1 206 ? 9.693 -18.842 -35.649 1.00 65.56 206 PRO A CA 1
ATOM 1613 C C . PRO A 1 206 ? 8.270 -19.266 -35.231 1.00 65.56 206 PRO A C 1
ATOM 1615 O O . PRO A 1 206 ? 7.651 -18.606 -34.388 1.00 65.56 206 PRO A O 1
ATOM 1618 N N . PRO A 1 207 ? 7.729 -20.347 -35.823 1.00 59.97 207 PRO A N 1
ATOM 1619 C CA . PRO A 1 207 ? 6.362 -20.781 -35.590 1.00 59.97 207 PRO A CA 1
ATOM 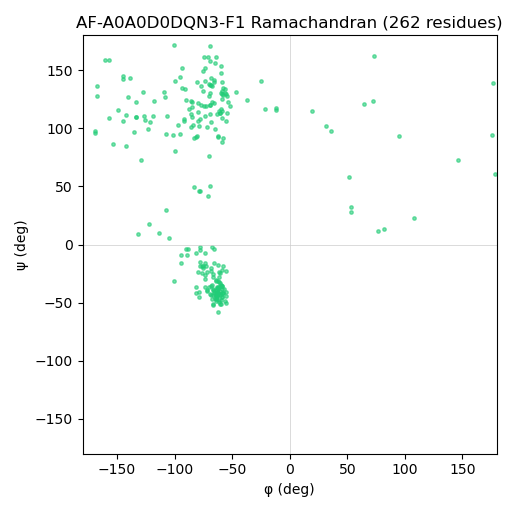1620 C C . PRO A 1 207 ? 6.163 -21.352 -34.183 1.00 59.97 207 PRO A C 1
ATOM 1622 O O . PRO A 1 207 ? 6.968 -22.131 -33.680 1.00 59.97 207 PRO A O 1
ATOM 1625 N N . SER A 1 208 ? 5.025 -20.959 -33.612 1.00 41.25 208 SER A N 1
ATOM 1626 C CA . SER A 1 208 ? 4.253 -21.603 -32.548 1.00 41.25 208 SER A CA 1
ATOM 1627 C C . SER A 1 208 ? 4.523 -23.107 -32.380 1.00 41.25 208 SER A C 1
ATOM 1629 O O . SER A 1 208 ? 4.173 -23.901 -33.253 1.00 41.25 208 SER A O 1
ATOM 1631 N N . MET A 1 209 ? 5.062 -23.503 -31.221 1.00 51.66 209 MET A N 1
ATOM 1632 C CA . MET A 1 209 ? 4.862 -24.854 -30.700 1.00 51.66 209 MET A CA 1
ATOM 1633 C C . MET A 1 209 ? 3.634 -24.849 -29.795 1.00 51.66 209 MET A C 1
ATOM 1635 O O . MET A 1 209 ? 3.634 -24.307 -28.691 1.00 51.66 209 MET A O 1
ATOM 1639 N N . ILE A 1 210 ? 2.581 -25.465 -30.317 1.00 45.50 210 ILE A N 1
ATOM 1640 C CA . ILE A 1 210 ? 1.395 -25.897 -29.594 1.00 45.50 210 ILE A CA 1
ATOM 1641 C C . ILE A 1 210 ? 1.850 -26.953 -28.581 1.00 45.50 210 ILE A C 1
ATOM 1643 O O . ILE A 1 210 ? 2.260 -28.042 -28.973 1.00 45.50 210 ILE A O 1
ATOM 1647 N N . ILE A 1 211 ? 1.773 -26.645 -27.286 1.00 47.69 211 ILE A N 1
ATOM 1648 C CA . ILE A 1 211 ? 1.776 -27.670 -26.239 1.00 47.69 211 ILE A CA 1
ATOM 1649 C C . ILE A 1 211 ? 0.324 -27.843 -25.803 1.00 47.69 211 ILE A C 1
ATOM 1651 O O . ILE A 1 211 ? -0.209 -27.095 -24.987 1.00 47.69 211 ILE A O 1
ATOM 1655 N N . SER A 1 212 ? -0.326 -28.822 -26.426 1.00 52.47 212 SER A N 1
ATOM 1656 C CA . SER A 1 212 ? -1.535 -29.459 -25.919 1.00 52.47 212 SER A CA 1
ATOM 1657 C C . SER A 1 212 ? -1.124 -30.568 -24.956 1.00 52.47 212 SER A C 1
ATOM 1659 O O . SER A 1 212 ? -0.449 -31.499 -25.377 1.00 52.47 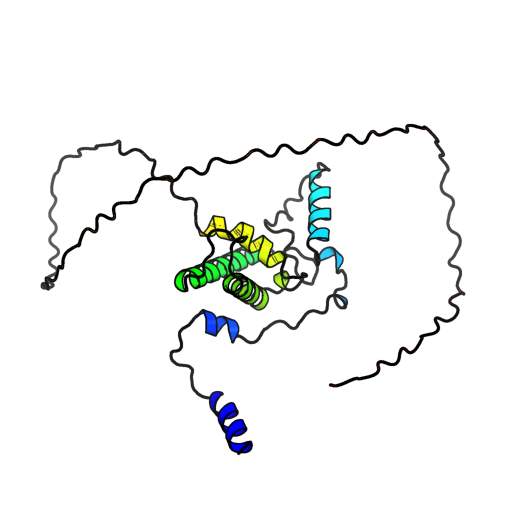212 SER A O 1
ATOM 1661 N N . ALA A 1 213 ? -1.532 -30.462 -23.694 1.00 49.25 213 ALA A N 1
ATOM 1662 C CA . ALA A 1 213 ? -1.618 -31.534 -22.694 1.00 49.25 213 ALA A CA 1
ATOM 1663 C C . ALA A 1 213 ? -2.055 -30.868 -21.376 1.00 49.25 213 ALA A C 1
ATOM 1665 O O . ALA A 1 213 ? -1.584 -29.785 -21.058 1.00 49.25 213 ALA A O 1
ATOM 1666 N N . GLU A 1 214 ? -2.932 -31.386 -20.533 1.00 49.47 214 GLU A N 1
ATOM 1667 C CA . GLU A 1 214 ? -3.747 -32.588 -20.531 1.00 49.47 214 GLU A CA 1
ATOM 1668 C C . GLU A 1 214 ? -4.755 -32.361 -19.394 1.00 49.47 214 GLU A C 1
ATOM 1670 O O . GLU A 1 214 ? -4.417 -31.844 -18.326 1.00 49.47 214 GLU A O 1
ATOM 1675 N N . ILE A 1 215 ? -6.018 -32.687 -19.640 1.00 48.06 215 ILE A N 1
ATOM 1676 C CA . ILE A 1 215 ? -7.111 -32.504 -18.690 1.00 48.06 215 ILE A CA 1
ATOM 1677 C C . ILE A 1 215 ? -7.063 -33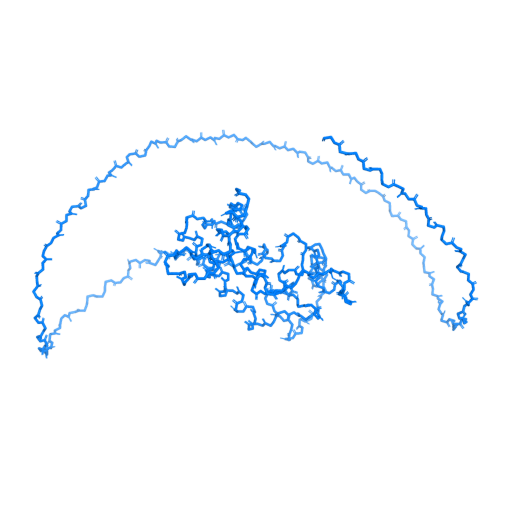.673 -17.702 1.00 48.06 215 ILE A C 1
ATOM 1679 O O . ILE A 1 215 ? -7.664 -34.721 -17.939 1.00 48.06 215 ILE A O 1
ATOM 1683 N N . ALA A 1 216 ? -6.383 -33.494 -16.571 1.00 49.19 216 ALA A N 1
ATOM 1684 C CA . ALA A 1 216 ? -6.479 -34.427 -15.455 1.00 49.19 216 ALA A CA 1
ATOM 1685 C C . ALA A 1 216 ? -7.745 -34.136 -14.633 1.00 49.19 216 ALA A C 1
ATOM 1687 O O . ALA A 1 216 ? -7.771 -33.326 -13.707 1.00 49.19 216 ALA A O 1
ATOM 1688 N N . LYS A 1 217 ? -8.820 -34.841 -14.996 1.00 51.91 217 LYS A N 1
ATOM 1689 C CA . LYS A 1 217 ? -9.991 -35.090 -14.149 1.00 51.91 217 LYS A CA 1
ATOM 1690 C C . LYS A 1 217 ? -9.526 -35.698 -12.820 1.00 51.91 217 LYS A C 1
ATOM 1692 O O . LYS A 1 217 ? -8.961 -36.789 -12.830 1.00 51.91 217 LYS A O 1
ATOM 1697 N N . LYS A 1 218 ? -9.837 -35.075 -11.678 1.00 50.84 218 LYS A N 1
ATOM 1698 C CA . LYS A 1 218 ? -9.774 -35.771 -10.385 1.00 50.84 218 LYS A CA 1
ATOM 1699 C C . LYS A 1 218 ? -10.999 -35.485 -9.517 1.00 50.84 218 LYS A C 1
ATOM 1701 O O . LYS A 1 218 ? -11.137 -34.446 -8.888 1.00 50.84 218 LYS A O 1
ATOM 1706 N N . SER A 1 219 ? -11.910 -36.452 -9.620 1.00 51.53 219 SER A N 1
ATOM 1707 C CA . SER A 1 219 ? -12.768 -37.032 -8.583 1.00 51.5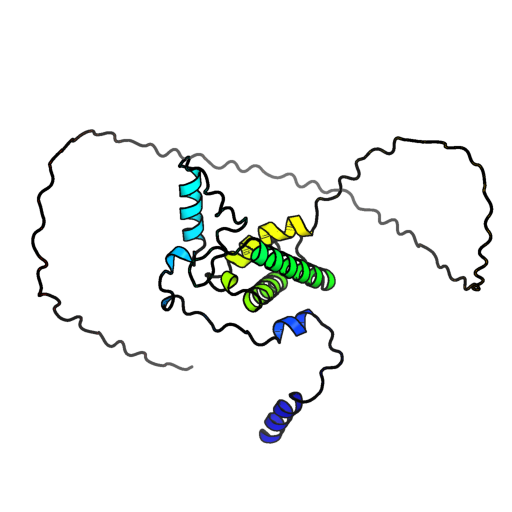3 219 SER A CA 1
ATOM 1708 C C . SER A 1 219 ? -13.309 -36.118 -7.479 1.00 51.53 219 SER A C 1
ATOM 1710 O O . SER A 1 219 ? -12.707 -35.941 -6.423 1.00 51.53 219 SER A O 1
ATOM 1712 N N . ARG A 1 220 ? -14.552 -35.691 -7.712 1.00 50.12 220 ARG A N 1
ATOM 1713 C CA . ARG A 1 220 ? -15.715 -35.916 -6.840 1.00 50.12 220 ARG A CA 1
ATOM 1714 C C . ARG A 1 220 ? -15.463 -36.953 -5.730 1.00 50.12 220 ARG A C 1
ATOM 1716 O O . ARG A 1 220 ? -15.315 -38.136 -6.024 1.00 50.12 220 ARG A O 1
ATOM 1723 N N . LEU A 1 221 ? -15.509 -36.502 -4.481 1.00 53.22 221 LEU A N 1
ATOM 1724 C CA . LEU A 1 221 ? -15.844 -37.327 -3.326 1.00 53.22 221 LEU A CA 1
ATOM 1725 C C . LEU A 1 221 ? -17.066 -36.694 -2.664 1.00 53.22 221 LEU A C 1
ATOM 1727 O O . LEU A 1 221 ? -16.994 -35.625 -2.063 1.00 53.22 221 LEU A O 1
ATOM 1731 N N . GLU A 1 222 ? -18.202 -37.355 -2.874 1.00 43.19 222 GLU A N 1
ATOM 1732 C CA . GLU A 1 222 ? -19.356 -37.272 -1.992 1.00 43.19 222 GLU A CA 1
ATOM 1733 C C . GLU A 1 222 ? -18.912 -37.645 -0.577 1.00 43.19 222 GLU A C 1
ATOM 1735 O O . GLU A 1 222 ? -18.307 -38.696 -0.373 1.00 43.19 222 GLU A O 1
ATOM 1740 N N . SER A 1 223 ? -19.247 -36.809 0.399 1.00 51.28 223 SER A N 1
ATOM 1741 C CA . SER A 1 223 ? -19.397 -37.261 1.775 1.00 51.28 223 SER A CA 1
ATOM 1742 C C . SER A 1 223 ? -20.772 -36.822 2.238 1.00 51.28 223 SER A C 1
ATOM 1744 O O . SER A 1 223 ? -21.081 -35.632 2.311 1.00 51.28 223 SER A O 1
ATOM 1746 N N . ALA A 1 224 ? -21.618 -37.827 2.417 1.00 47.50 224 ALA A N 1
ATOM 1747 C CA . ALA A 1 224 ? -23.009 -37.715 2.776 1.00 47.50 224 ALA A CA 1
ATOM 1748 C C . ALA A 1 224 ? -23.174 -37.171 4.198 1.00 47.50 224 ALA A C 1
ATOM 1750 O O . ALA A 1 224 ? -22.538 -37.636 5.143 1.00 47.50 224 ALA A O 1
ATOM 1751 N N . CYS A 1 225 ? -24.111 -36.238 4.347 1.00 51.50 225 CYS A N 1
ATOM 1752 C CA . CYS A 1 225 ? -24.795 -35.999 5.609 1.00 51.50 225 CYS A CA 1
ATOM 1753 C C . CYS A 1 225 ? -25.644 -37.229 5.961 1.00 51.50 225 CYS A C 1
ATOM 1755 O O . CYS A 1 225 ? -26.348 -37.758 5.096 1.00 51.50 225 CYS A O 1
ATOM 1757 N N . PRO A 1 226 ? -25.674 -37.617 7.241 1.00 56.09 226 PRO A N 1
ATOM 1758 C CA . PRO A 1 226 ? -26.976 -37.901 7.833 1.00 56.09 226 PRO A CA 1
ATOM 1759 C C . PRO A 1 226 ? -27.092 -37.351 9.259 1.00 56.09 226 PRO A C 1
ATOM 1761 O O . PRO A 1 226 ? -26.157 -37.435 10.050 1.00 56.09 226 PRO A O 1
ATOM 1764 N N . GLY A 1 227 ? -28.281 -36.859 9.612 1.00 44.38 227 GLY A N 1
ATOM 1765 C CA . GLY A 1 227 ? -28.660 -36.738 11.021 1.00 44.38 227 GLY A CA 1
ATOM 1766 C C . GLY A 1 227 ? -29.538 -35.547 11.355 1.00 44.38 227 GLY A C 1
ATOM 1767 O O . GLY A 1 227 ? -29.092 -34.611 12.005 1.00 44.38 227 GLY A O 1
ATOM 1768 N N . ALA A 1 228 ? -30.803 -35.611 10.950 1.00 51.25 228 ALA A N 1
ATOM 1769 C CA . ALA A 1 228 ? -31.872 -34.860 11.594 1.00 51.25 228 ALA A CA 1
ATOM 1770 C C . ALA A 1 228 ? -32.232 -35.530 12.930 1.00 51.25 228 ALA A C 1
ATOM 1772 O O . ALA A 1 228 ? -32.492 -36.729 12.914 1.00 51.25 228 ALA A O 1
ATOM 1773 N N . ILE A 1 229 ? -32.332 -34.770 14.029 1.00 50.75 229 ILE A N 1
ATOM 1774 C CA . ILE A 1 229 ? -33.225 -35.043 15.176 1.00 50.75 229 ILE A CA 1
ATOM 1775 C C . ILE A 1 229 ? -33.733 -33.689 15.731 1.00 50.75 229 ILE A C 1
ATOM 1777 O O . ILE A 1 229 ? -32.977 -32.715 15.706 1.00 50.75 229 ILE A O 1
ATOM 1781 N N . PRO A 1 230 ? -35.007 -33.592 16.171 1.00 58.41 230 PRO A N 1
ATOM 1782 C CA . PRO A 1 230 ? -35.712 -32.332 16.395 1.00 58.41 230 PRO A CA 1
ATOM 1783 C C . PRO A 1 230 ? -35.772 -31.892 17.871 1.00 58.41 230 PRO A C 1
ATOM 1785 O O . PRO A 1 230 ? -35.503 -32.671 18.777 1.00 58.41 230 PRO A O 1
ATOM 1788 N N . SER A 1 231 ? -36.265 -30.660 18.054 1.00 46.66 231 SER A N 1
ATOM 1789 C CA . SER A 1 231 ? -37.010 -30.145 19.217 1.00 46.66 231 SER A CA 1
ATOM 1790 C C . SER A 1 231 ? -36.308 -30.052 20.581 1.00 46.66 231 SER A C 1
ATOM 1792 O O . SER A 1 231 ? -36.034 -31.055 21.222 1.00 46.66 231 SER A O 1
ATOM 1794 N N . SER A 1 232 ? -36.244 -28.839 21.144 1.00 47.44 232 SER A N 1
ATOM 1795 C CA . SER A 1 232 ? -37.171 -28.506 22.236 1.00 47.44 232 SER A CA 1
ATOM 1796 C C . SER A 1 232 ? -37.186 -27.013 22.570 1.00 47.44 232 SER A C 1
ATOM 1798 O O . SER A 1 232 ? -36.167 -26.378 22.830 1.00 47.44 232 SER A O 1
ATOM 1800 N N . THR A 1 233 ? -38.405 -26.495 22.584 1.00 47.06 233 THR A N 1
ATOM 1801 C CA . THR A 1 233 ? -38.870 -25.255 23.193 1.00 47.06 233 THR A CA 1
ATOM 1802 C C . THR A 1 233 ? -38.601 -25.249 24.700 1.00 47.06 233 THR A C 1
ATOM 1804 O O . THR A 1 233 ? -39.055 -26.146 25.404 1.00 47.06 233 THR A O 1
ATOM 1807 N N . ALA A 1 234 ? -37.990 -24.185 25.221 1.00 51.75 234 ALA A N 1
ATOM 1808 C CA . ALA A 1 234 ? -38.172 -23.785 26.614 1.00 51.75 234 ALA A CA 1
ATOM 1809 C C . ALA A 1 234 ? -38.145 -22.256 26.723 1.00 51.75 234 ALA A C 1
ATOM 1811 O O . ALA A 1 234 ? -37.118 -21.599 26.577 1.00 51.75 234 ALA A O 1
ATOM 1812 N N . ARG A 1 235 ? -39.343 -21.716 26.936 1.00 46.03 235 ARG A N 1
ATOM 1813 C CA . ARG A 1 235 ? -39.659 -20.338 27.295 1.00 46.03 235 ARG A CA 1
ATOM 1814 C C . ARG A 1 235 ? -39.668 -20.267 28.828 1.00 46.03 235 ARG A C 1
ATOM 1816 O O . ARG A 1 235 ? -40.410 -21.021 29.446 1.00 46.03 235 ARG A O 1
ATOM 1823 N N . GLY A 1 236 ? -38.880 -19.369 29.406 1.00 43.72 236 GLY A N 1
ATOM 1824 C CA . GLY A 1 236 ? -38.906 -18.964 30.820 1.00 43.72 236 GLY A CA 1
ATOM 1825 C C . GLY A 1 236 ? -38.007 -17.733 30.944 1.00 43.72 236 GLY A C 1
ATOM 1826 O O . GLY A 1 236 ? -36.820 -17.826 30.665 1.00 43.72 236 GLY A O 1
ATOM 1827 N N . GLU A 1 237 ? -38.571 -16.529 30.893 1.00 45.91 237 GLU A N 1
ATOM 1828 C CA . GLU A 1 237 ? -39.030 -15.722 32.038 1.00 45.91 237 GLU A CA 1
ATOM 1829 C C . GLU A 1 237 ? -37.854 -15.132 32.861 1.00 45.91 237 GLU A C 1
ATOM 1831 O O . GLU A 1 237 ? -36.966 -15.875 33.279 1.00 45.91 237 GLU A O 1
ATOM 1836 N N . PRO A 1 238 ? -37.790 -13.795 33.045 1.00 56.88 238 PRO A N 1
ATOM 1837 C CA . PRO A 1 238 ? -36.619 -13.114 33.589 1.00 56.88 238 PRO A CA 1
ATOM 1838 C C . PRO A 1 238 ? -36.630 -13.109 35.123 1.00 56.88 238 PRO A C 1
ATOM 1840 O O . PRO A 1 238 ? -37.543 -12.568 35.742 1.00 56.88 238 PRO A O 1
ATOM 1843 N N . ILE A 1 239 ? -35.576 -13.647 35.742 1.00 52.03 239 ILE A N 1
ATOM 1844 C CA . ILE A 1 239 ? -35.319 -13.499 37.180 1.00 52.03 239 ILE A CA 1
ATOM 1845 C C . ILE A 1 239 ? -34.125 -12.566 37.384 1.00 52.03 239 ILE A C 1
ATOM 1847 O O . ILE A 1 239 ? -33.056 -12.734 36.798 1.00 52.03 239 ILE A O 1
ATOM 1851 N N . ALA A 1 240 ? -34.368 -11.555 38.215 1.00 57.09 240 ALA A N 1
ATOM 1852 C CA . ALA A 1 240 ? -33.442 -10.521 38.637 1.00 57.09 240 ALA A CA 1
ATOM 1853 C C . ALA A 1 240 ? -32.195 -11.071 39.362 1.00 57.09 240 ALA A C 1
ATOM 1855 O O . ALA A 1 240 ? -32.202 -12.140 39.969 1.00 57.09 240 ALA A O 1
ATOM 1856 N N . ALA A 1 241 ? -31.124 -10.284 39.275 1.00 57.31 241 ALA A N 1
ATOM 1857 C CA . ALA A 1 241 ? -29.750 -10.597 39.653 1.00 57.31 241 ALA A CA 1
ATOM 1858 C C . ALA A 1 241 ? -29.516 -10.982 41.132 1.00 57.31 241 ALA A C 1
ATOM 1860 O O . ALA A 1 241 ? -30.093 -10.366 42.030 1.00 57.31 241 ALA A O 1
ATOM 1861 N N . PRO A 1 242 ? -28.537 -11.867 41.403 1.00 67.56 242 PRO A N 1
ATOM 1862 C CA . PRO A 1 242 ? -27.789 -11.893 42.653 1.00 67.56 242 PRO A CA 1
ATOM 1863 C C . PRO A 1 242 ? -26.470 -11.079 42.572 1.00 67.56 242 PRO A C 1
ATOM 1865 O O . PRO A 1 242 ? -25.887 -10.937 41.494 1.00 67.56 242 PRO A O 1
ATOM 1868 N N . PRO A 1 243 ? -25.983 -10.536 43.706 1.00 67.50 243 PRO A N 1
ATOM 1869 C CA . PRO A 1 243 ? -24.833 -9.627 43.787 1.00 67.50 243 PRO A CA 1
ATOM 1870 C C . PRO A 1 243 ? -23.468 -10.299 43.516 1.00 67.50 243 PRO A C 1
ATOM 1872 O O . PRO A 1 243 ? -23.332 -11.518 43.646 1.00 67.50 243 PRO A O 1
ATOM 1875 N N . PRO A 1 244 ? -22.425 -9.508 43.184 1.00 60.34 244 PRO A N 1
ATOM 1876 C CA . PRO A 1 244 ? -21.100 -10.021 42.852 1.00 60.34 244 PRO A CA 1
ATOM 1877 C C . PRO A 1 244 ? -20.395 -10.626 44.072 1.00 60.34 244 PRO A C 1
ATOM 1879 O O . PRO A 1 244 ? -20.103 -9.956 45.065 1.00 60.34 244 PRO A O 1
ATOM 1882 N N . ASN A 1 245 ? -20.076 -11.912 43.956 1.00 51.94 245 ASN A N 1
ATOM 1883 C CA . ASN A 1 245 ? -19.295 -12.677 44.917 1.00 51.94 245 ASN A CA 1
ATOM 1884 C C . ASN A 1 245 ? -17.818 -12.238 44.849 1.00 51.94 245 ASN A C 1
ATOM 1886 O O . ASN A 1 245 ? -17.082 -12.601 43.929 1.00 51.94 245 ASN A O 1
ATOM 1890 N N . ARG A 1 246 ? -17.390 -11.408 45.809 1.00 56.72 246 ARG A N 1
ATOM 1891 C CA . ARG A 1 246 ? -15.973 -11.152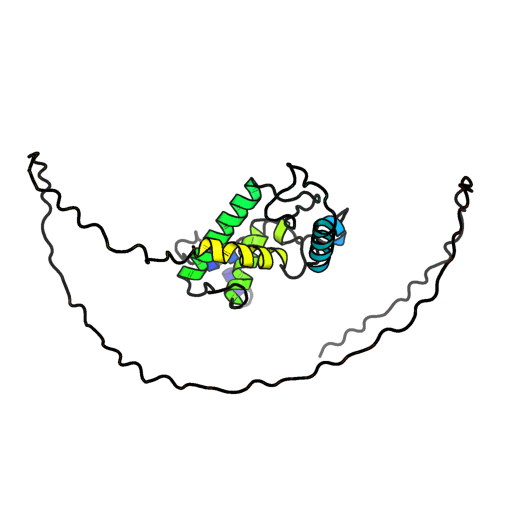 46.104 1.00 56.72 246 ARG A CA 1
ATOM 1892 C C . ARG A 1 246 ? -15.393 -12.375 46.818 1.00 56.72 246 ARG A C 1
ATOM 1894 O O . ARG A 1 246 ? -16.015 -12.894 47.732 1.00 56.72 246 ARG A O 1
ATOM 1901 N N . HIS A 1 247 ? -14.155 -12.715 46.455 1.00 55.59 247 HIS A N 1
ATOM 1902 C CA . HIS A 1 247 ? -13.295 -13.794 46.972 1.00 55.59 247 HIS A CA 1
ATOM 1903 C C . HIS A 1 247 ? -13.332 -15.107 46.183 1.00 55.59 247 HIS A C 1
ATOM 1905 O O . HIS A 1 247 ? -14.110 -16.008 46.479 1.00 55.59 247 HIS A O 1
ATOM 1911 N N . LYS A 1 248 ? -12.383 -15.235 45.242 1.00 51.81 248 LYS A N 1
ATOM 1912 C CA . LYS A 1 248 ? -11.445 -16.370 45.106 1.00 51.81 248 LYS A CA 1
ATOM 1913 C C . LYS A 1 248 ? -10.597 -16.186 43.841 1.00 51.81 248 LYS A C 1
ATOM 1915 O O . LYS A 1 248 ? -10.980 -16.620 42.766 1.00 51.81 248 LYS A O 1
ATOM 1920 N N . TYR A 1 249 ? -9.414 -15.598 43.991 1.00 46.69 249 TYR A N 1
ATOM 1921 C CA . TYR A 1 249 ? -8.282 -15.942 43.131 1.00 46.69 249 TYR A CA 1
ATOM 1922 C C . TYR A 1 249 ? -7.152 -16.399 44.045 1.00 46.69 249 TYR A C 1
ATOM 1924 O O . TYR A 1 249 ? -6.491 -15.607 44.711 1.00 46.69 249 TYR A O 1
ATOM 1932 N N . ALA A 1 250 ? -7.037 -17.722 44.141 1.00 46.22 250 ALA A N 1
ATOM 1933 C CA . ALA A 1 250 ? -5.880 -18.407 44.682 1.00 46.22 250 ALA A CA 1
ATOM 1934 C C . ALA A 1 250 ? -4.734 -18.331 43.660 1.00 46.22 250 ALA A C 1
ATOM 1936 O O . ALA A 1 250 ? -4.966 -18.206 42.458 1.00 46.22 250 ALA A O 1
ATOM 1937 N N . GLY A 1 251 ? -3.505 -18.359 44.172 1.00 41.66 251 GLY A N 1
ATOM 1938 C CA . GLY A 1 251 ? -2.293 -17.942 43.479 1.00 41.66 251 GLY A CA 1
ATOM 1939 C C . GLY A 1 251 ? -1.998 -18.637 42.151 1.00 41.66 251 GLY A C 1
ATOM 1940 O O . GLY A 1 251 ? -1.964 -19.863 42.051 1.00 41.66 251 GLY A O 1
ATOM 1941 N N . ILE A 1 252 ? -1.654 -17.819 41.160 1.00 45.75 252 ILE A N 1
ATOM 1942 C CA . ILE A 1 252 ? -0.913 -18.247 39.979 1.00 45.75 252 ILE A CA 1
ATOM 1943 C C . ILE A 1 252 ? 0.557 -18.359 40.402 1.00 45.75 252 ILE A C 1
ATOM 1945 O O . ILE A 1 252 ? 1.222 -17.356 40.662 1.00 45.75 252 ILE A O 1
ATOM 1949 N N . LYS A 1 253 ? 1.067 -19.591 40.515 1.00 50.53 253 LYS A N 1
ATOM 1950 C CA . LYS A 1 253 ? 2.508 -19.847 40.632 1.00 50.53 253 LYS A CA 1
ATOM 1951 C C . LYS A 1 253 ? 3.162 -19.508 39.293 1.00 50.53 253 LYS A C 1
ATOM 1953 O O . LYS A 1 253 ? 2.943 -20.201 38.305 1.00 50.53 253 LYS A O 1
ATOM 1958 N N . VAL A 1 254 ? 3.978 -18.459 39.275 1.00 45.28 254 VAL A N 1
ATOM 1959 C CA . VAL A 1 254 ? 4.857 -18.140 38.146 1.00 45.28 254 VAL A CA 1
ATOM 1960 C C . VAL A 1 254 ? 6.014 -19.139 38.157 1.00 45.28 254 VAL A C 1
ATOM 1962 O O . VAL A 1 254 ? 6.851 -19.123 39.060 1.00 45.28 254 VAL A O 1
ATOM 1965 N N . SER A 1 255 ? 6.040 -20.037 37.174 1.00 46.50 255 SER A N 1
ATOM 1966 C CA . SER A 1 255 ? 7.161 -20.948 36.951 1.00 46.50 255 SER A CA 1
ATOM 1967 C C . SER A 1 255 ? 8.274 -20.190 36.222 1.00 46.50 255 SER A C 1
ATOM 1969 O O . SER A 1 255 ? 8.093 -19.752 35.087 1.00 46.50 255 SER A O 1
ATOM 1971 N N . LYS A 1 256 ? 9.417 -19.996 36.890 1.00 48.22 256 LYS A N 1
ATOM 1972 C CA . LYS A 1 256 ? 10.652 -19.472 36.288 1.00 48.22 256 LYS A CA 1
ATOM 1973 C C . LYS A 1 256 ? 11.209 -20.519 35.321 1.00 48.22 256 LYS A C 1
ATOM 1975 O O . LYS A 1 256 ? 11.789 -21.506 35.766 1.00 48.22 256 LYS A O 1
ATOM 1980 N N . HIS A 1 257 ? 11.074 -20.293 34.018 1.00 49.19 257 HIS A N 1
ATOM 1981 C CA . HIS A 1 257 ? 11.911 -20.975 33.035 1.00 49.19 257 HIS A CA 1
ATOM 1982 C C . HIS A 1 257 ? 13.213 -20.191 32.863 1.00 49.19 257 HIS A C 1
ATOM 1984 O O . HIS A 1 257 ? 13.220 -19.067 32.369 1.00 49.19 257 HIS A O 1
ATOM 1990 N N . ASN A 1 258 ? 14.310 -20.801 33.311 1.00 50.69 258 ASN A N 1
ATOM 1991 C CA . ASN A 1 258 ? 15.668 -20.370 33.011 1.00 50.69 258 ASN A CA 1
ATOM 1992 C C . ASN A 1 258 ? 15.919 -20.543 31.507 1.00 50.69 258 ASN A C 1
ATOM 1994 O O . ASN A 1 258 ? 15.813 -21.655 30.990 1.00 50.69 258 ASN A O 1
ATOM 1998 N N . PHE A 1 259 ? 16.271 -19.459 30.818 1.00 46.47 259 PHE A N 1
ATOM 1999 C CA . PHE A 1 259 ? 16.859 -19.523 29.484 1.00 46.47 259 PHE A CA 1
ATOM 2000 C C . PHE A 1 259 ? 18.369 -19.731 29.645 1.00 46.47 259 PHE A C 1
ATOM 2002 O O . PHE A 1 259 ? 19.078 -18.843 30.114 1.00 46.47 259 PHE A O 1
ATOM 2009 N N . CYS A 1 260 ? 18.850 -20.923 29.289 1.00 49.06 260 CYS A N 1
ATOM 2010 C CA . CYS A 1 260 ? 20.271 -21.173 29.082 1.00 49.06 260 CYS A CA 1
ATOM 2011 C C . CYS A 1 260 ? 20.686 -20.592 27.729 1.00 49.06 260 CYS A C 1
ATOM 2013 O O . CYS A 1 260 ? 20.190 -20.998 26.681 1.00 49.06 260 CYS A O 1
ATOM 2015 N N . THR A 1 261 ? 21.628 -19.659 27.779 1.00 57.34 261 THR A N 1
ATOM 2016 C CA . THR A 1 261 ? 22.512 -19.273 26.682 1.00 57.34 261 THR A CA 1
ATOM 2017 C C . THR A 1 261 ? 23.331 -20.475 26.220 1.00 57.34 261 THR A C 1
ATOM 2019 O O . THR A 1 261 ? 23.987 -21.109 27.044 1.00 57.34 261 THR A O 1
ATOM 2022 N N . ASN A 1 262 ? 23.363 -20.739 24.916 1.00 47.34 262 ASN A N 1
ATOM 2023 C CA . ASN A 1 262 ? 24.482 -21.441 24.298 1.00 47.34 262 ASN A CA 1
ATOM 2024 C C . ASN A 1 262 ? 24.877 -20.696 23.024 1.00 47.34 262 ASN A C 1
ATOM 2026 O O . ASN A 1 262 ? 24.126 -20.666 22.051 1.00 47.34 262 ASN A O 1
ATOM 2030 N N . MET A 1 263 ? 26.047 -20.062 23.094 1.00 41.06 263 MET A N 1
ATOM 2031 C CA . MET A 1 263 ? 26.842 -19.685 21.934 1.00 41.06 263 MET A CA 1
ATOM 2032 C C . MET A 1 263 ? 27.550 -20.939 21.423 1.00 41.06 263 MET A C 1
ATOM 2034 O O . MET A 1 263 ? 28.102 -21.695 22.223 1.00 41.06 263 MET A O 1
ATOM 2038 N N . ASN A 1 264 ? 27.552 -21.114 20.107 1.00 53.22 264 ASN A N 1
ATOM 2039 C CA . ASN A 1 264 ? 28.665 -21.665 19.341 1.00 53.22 264 ASN A CA 1
ATOM 2040 C C . ASN A 1 264 ? 28.614 -21.060 17.941 1.00 53.22 264 ASN A C 1
ATOM 2042 O O . ASN A 1 264 ? 27.489 -20.976 17.398 1.00 53.22 264 ASN A O 1
#

pLDDT: mean 71.63, std 19.9, range [41.0, 98.06]

Mean predicted aligned error: 18.85 Å

Solvent-accessible surface area (backbone atoms only — not comparable to full-atom values): 18276 Å² total; per-residue (Å²): 116,66,66,65,52,55,53,53,63,60,60,69,76,75,66,85,87,81,75,83,85,45,72,67,61,59,62,72,68,53,78,68,80,65,79,88,78,59,72,85,76,43,96,56,52,77,63,24,35,36,47,70,67,54,44,51,53,56,55,56,55,59,74,76,45,96,68,80,77,59,89,87,67,74,41,97,52,74,72,36,17,37,94,88,47,46,60,50,47,70,67,58,49,51,52,53,48,52,51,52,51,51,49,49,51,51,30,46,76,71,72,47,53,50,95,43,66,97,66,43,48,70,65,45,48,52,51,50,44,50,61,46,42,59,72,37,64,38,37,59,49,32,56,90,43,46,58,44,52,55,48,44,58,62,45,50,60,63,70,74,42,76,80,77,76,86,75,73,70,96,75,79,92,74,87,74,80,85,84,89,82,90,80,93,78,92,82,89,77,84,86,83,87,81,88,79,80,89,78,87,75,90,75,82,76,80,83,86,80,84,81,86,82,77,89,78,85,78,78,89,76,89,78,82,86,85,83,90,82,84,88,81,92,83,90,78,80,92,77,82,86,82,82,89,85,80,88,85,85,78,85,83,80,83,78,85,79,81,80,81,85,78,88,129

Radius of gyration: 32.33 Å; Cα contacts (8 Å, |Δi|>4): 137; chains: 1; bounding box: 83×75×96 Å

Organism: NCBI:txid930991

Foldseek 3Di:
DVVVVVVVVVVVPDDDPPDPPQVLVVLVPPPQPDDQDDCVPQPDLLLLCQDPVSVVVVVVVVVVDPDDPDPQQVDVQNNQADSNSHHQDVVSVVVLLVQLLVLLVSCVVVVQRDPALVPGDPSSVVSQLSSSVSVDVSQSSYPPSVSSSVVCRVNVDVSVPDPPPPPPDPDDPDPDDDDDDDDDDDDDDDDDDDDDDDDDDPDDDDDDDDDDDDDDDDDDDDDDDDDDDDDDDDDDDDDDDDDDDPDDDDDDDDDDDDDDDDDD

Secondary structure (DSSP, 8-state):
--HHHHHHHHHTTSS---S---HHHHHHTS--SS----GGG-S-TTTTT-SHHHHHHHHHHHHHS-PPPPTT---S-TT-B-TTSPBPPHHHHHHHHHHHHHHHHHHHHTT---SSGGG--HHHHHHHHHHHHTT-GGGTSSGGGHHHHHHHHHHHHHHH-------S------------------------------------PPP--------------------------------PPPPP--------------------